Protein 3IAN (pdb70)

Sequence (319 aa):
LDKVLVGYWHNWKSTGKKDGYYKGGSSADFNLSSTQEGYNVINVSFMKTPEGQTLPTFKPYNKTDTEFRAEISKLNAEGKSVLIALGGADAHIIELKKSQESSDFVNEIIRLVDTYGFDGLDIDLEQAAIEAADNQTVIPSALKKKVKDHYRKDDGKNFMITMAPEFPYYLTSSGKYAPYINNLDSYYDFINPQYYNQGGDGFWDSDLNMWISQSNDEKKEDFLYGLTQQRLVTGTDDGFIKIPASKFVIGLPSNNDAAATGYVKDPNAVKNALNRLKASGNEIKGLMTWSVNWDAGTNSNGEKYNNTTFVNTYAPMLFNNEGHHHHHH

B-factor: mean 20.06, std 7.96, range [2.0, 49.37]

InterPro domains:
  IPR001223 Glycoside hydrolase family 18, catalytic domain [PF00704] (45-311)
  IPR001223 Glycoside hydrolase family 18, catalytic domain [PS51910] (43-351)
  IPR001579 Glycosyl hydrolase family 18, active site [PS01095] (154-162)
  IPR003610 Carbohydrate binding module family 5/12 [PF02839] (449-490)
  IPR003610 Carbohydrate binding module family 5/12 [SM00495] (447-492)
  IPR003961 Fibronectin type III [cd00063] (360-428)
  IPR011583 Chitinase II/V-like, catalytic domain [SM00636] (43-326)
  IPR013783 Immunoglobulin-like fold [G3DSA:2.60.40.10] (357-445)
  IPR017853 Glycoside hydrolase superfamily [SSF51445] (42-332)
  IPR036573 Carbohydrate-binding module superfamily 5/12 [SSF51055] (444-491)

Radius of gyration: 18.58 Å; Cα contacts (8 Å, |Δi|>4): 697; chains: 1; bounding box: 48×49×44 Å

Secondary structure (DSSP, 8-state):
--BEEEEEEESS---SS-STTS-B-----GGGPPTT-SEEEEEEEB--TT--S-B---SSS-HHHHHHHHHHHHHTT-EEEEEEEETT------GGGHHHHHHHHHHHHHHH---EEEEEE-HHHHTSTTHHHHHHHHHHHHHHHHHTTT---EEEE--BGGG-BTTSTTHHHHHHTTTT--EE--B-SS-TT-EEEETTTTEEEETT-STTHHHHHHHHHHHHHHT-TTBPP--GGGBEEEEESSTTT-SS---S-HHHHHHHHHHHHHTT----EEEEE-HHHHT-B-TT--B-TTHHHHHHHHHHHTT-S-B----

Nearest PDB structures (foldseek):
  3ian-assembly1_A  TM=1.003E+00  e=2.060E-71  Lactococcus lactis subsp. lactis
  4axn-assembly2_B  TM=9.878E-01  e=7.808E-48  Serratia marcescens
  4mb5-assembly1_A  TM=9.728E-01  e=1.837E-48  Moritella marina
  4w5z-assembly1_A  TM=9.710E-01  e=2.006E-47  Moritella marina
  4hmc-assembly1_A  TM=9.732E-01  e=1.600E-46  Moritella marina

Organism: Lactococcus lactis subsp. lactis (strain IL1403) (NCBI:txid272623)

Solvent-accessible surface area: 13122 Å² total; per-residue (Å²): 70,61,14,0,0,0,0,2,1,5,20,90,141,15,120,35,138,56,12,134,137,21,0,33,8,23,73,42,56,0,28,69,6,19,126,27,2,6,0,1,0,0,0,34,0,93,12,38,105,90,108,107,42,1,31,6,140,8,93,48,50,81,43,107,85,0,119,57,16,0,64,114,0,19,83,78,15,14,1,0,0,0,0,0,0,8,77,105,0,114,3,102,0,102,136,106,38,23,77,82,0,15,94,22,0,31,110,0,15,74,33,2,28,5,22,0,0,0,0,15,8,44,45,83,3,1,104,25,41,38,0,43,84,1,0,3,38,0,0,78,109,0,6,42,80,17,106,182,105,78,47,86,7,16,0,0,0,2,3,36,0,40,41,0,58,61,113,19,77,3,6,40,0,5,86,85,0,94,73,34,9,35,2,0,0,0,23,1,11,59,38,28,54,55,8,4,114,18,84,141,96,115,52,120,2,17,0,49,37,75,166,64,8,47,26,0,0,40,6,0,0,43,30,0,4,47,30,69,81,47,18,11,118,0,47,12,55,64,0,0,0,0,2,1,5,7,57,2,5,1,58,41,6,64,5,138,78,46,78,10,0,77,50,0,25,84,89,0,126,96,50,67,27,57,6,28,1,0,0,0,44,0,0,2,9,1,23,1,26,38,65,130,49,116,145,45,100,43,74,6,4,92,39,8,13,48,55,16,27,100,165,46,72,104,72,26,111,38,169

Foldseek 3Di:
DAFFEEFEDELDDWPALLFPQRWTFADDDPLPFDPLGQEYEYDAQAADDPGQATADDRNPDHLVGQLVSQVVSQVVFHAYAHEYADPPRPDADAPVCLVVNLVRRVCVCVSRVHQAYEYEHDPCNLPHHPCLPSVLVSLVVNQVVVVVVVGGHAYEYAAALVQQFCPGSCNSVPVSCVVNHQAYAYALAQPPQQAAQDPVVRDGDGLQPQVCNLVRLQVSLVCQCVVPPRGDHDNQQRYAYEAELDCRLGVGNHHPDCVSVLVSQVVCVVVVRRHRYYYYRHSSQCQIAGNVRHGNPNCSSVPGSCSRPVVDPRHRGND

CATH classification: 3.20.20.80

Structure (mmCIF, N/CA/C/O backbone):
data_3IAN
#
_entry.id   3IAN
#
_cell.length_a   74.771
_cell.length_b   74.771
_cell.length_c   156.196
_cell.angle_alpha   90.000
_cell.angle_beta   90.000
_cell.angle_gamma   90.000
#
_symmetry.space_group_name_H-M   'P 43 21 2'
#
loop_
_entity.id
_entity.type
_entity.pdbx_description
1 polymer Chitinase
2 non-polymer 'SODIUM ION'
3 non-polymer 1,2-ETHANEDIOL
4 water water
#
loop_
_atom_site.group_PDB
_atom_site.id
_atom_site.type_symbol
_atom_site.label_atom_id
_atom_site.label_alt_id
_atom_site.label_comp_id
_atom_site.label_asym_id
_atom_site.label_entity_id
_atom_site.label_seq_id
_atom_site.pdbx_PDB_ins_code
_atom_site.Cartn_x
_atom_site.Cartn_y
_atom_site.Cartn_z
_atom_site.occupancy
_atom_site.B_iso_or_equiv
_atom_site.auth_seq_id
_atom_site.auth_comp_id
_atom_site.auth_asym_id
_atom_site.auth_atom_id
_atom_site.pdbx_PDB_model_num
ATOM 1 N N . LEU A 1 3 ? 44.027 7.964 54.514 1.00 24.24 41 LEU A N 1
ATOM 2 C CA . LEU A 1 3 ? 42.782 7.761 53.695 1.00 22.40 41 LEU A CA 1
ATOM 3 C C . LEU A 1 3 ? 41.735 6.997 54.486 1.00 20.23 41 LEU A C 1
ATOM 4 O O . LEU A 1 3 ? 41.814 5.782 54.633 1.00 19.97 41 LEU A O 1
ATOM 9 N N . ASP A 1 4 ? 40.730 7.722 54.953 1.00 18.81 42 ASP A N 1
ATOM 10 C CA . ASP A 1 4 ? 39.658 7.129 55.740 1.00 18.39 42 ASP A CA 1
ATOM 11 C C . ASP A 1 4 ? 38.724 6.382 54.807 1.00 17.00 42 ASP A C 1
ATOM 12 O O . ASP A 1 4 ? 38.215 6.969 53.842 1.00 17.49 42 ASP A O 1
ATOM 17 N N . LYS A 1 5 ? 38.485 5.117 55.126 1.00 15.65 43 LYS A N 1
ATOM 18 C CA . LYS A 1 5 ? 37.725 4.232 54.247 1.00 14.64 43 LYS A CA 1
ATOM 19 C C . LYS A 1 5 ? 36.218 4.308 54.463 1.00 13.46 43 LYS A C 1
ATOM 20 O O . LYS A 1 5 ? 35.724 4.464 55.587 1.00 12.23 43 LYS A O 1
ATOM 26 N N . VAL A 1 6 ? 35.482 4.181 53.358 1.00 12.56 44 VAL A N 1
ATOM 27 C CA . VAL A 1 6 ? 34.024 4.195 53.399 1.00 11.82 44 VAL A CA 1
ATOM 28 C C . VAL A 1 6 ? 33.437 2.918 52.789 1.00 11.71 44 VAL A C 1
ATOM 29 O O . VAL A 1 6 ? 34.009 2.328 51.848 1.00 11.23 44 VAL A O 1
ATOM 33 N N . LEU A 1 7 ? 32.341 2.475 53.393 1.00 11.50 45 LEU A N 1
ATOM 34 C CA . LEU A 1 7 ? 31.421 1.469 52.827 1.00 10.59 45 LEU A CA 1
ATOM 35 C C . LEU A 1 7 ? 30.068 2.142 52.798 1.00 10.79 45 LEU A C 1
ATOM 36 O O . LEU A 1 7 ? 29.435 2.391 53.857 1.00 10.92 45 LEU A O 1
ATOM 41 N N . VAL A 1 8 ? 29.655 2.483 51.582 1.00 10.72 46 VAL A N 1
ATOM 42 C CA . VAL A 1 8 ? 28.459 3.259 51.318 1.00 10.40 46 VAL A CA 1
ATOM 43 C C . VAL A 1 8 ? 27.294 2.376 50.919 1.00 11.42 46 VAL A C 1
ATOM 44 O O . VAL A 1 8 ? 27.440 1.447 50.105 1.00 11.46 46 VAL A O 1
ATOM 48 N N . GLY A 1 9 ? 26.126 2.649 51.507 1.00 11.27 47 GLY A N 1
ATOM 49 C CA . GLY A 1 9 ? 24.938 1.915 51.172 1.00 11.94 47 GLY A CA 1
ATOM 50 C C . GLY A 1 9 ? 23.733 2.841 51.041 1.00 11.54 47 GLY A C 1
ATOM 51 O O . GLY A 1 9 ? 23.570 3.745 51.854 1.00 12.25 47 GLY A O 1
ATOM 52 N N . TYR A 1 10 ? 22.910 2.637 50.010 1.00 11.14 48 TYR A N 1
ATOM 53 C CA . TYR A 1 10 ? 21.643 3.372 49.825 1.00 11.12 48 TYR A CA 1
ATOM 54 C C . TYR A 1 10 ? 20.493 2.738 50.620 1.00 11.41 48 TYR A C 1
ATOM 55 O O . TYR A 1 10 ? 20.343 1.514 50.653 1.00 11.14 48 TYR A O 1
ATOM 64 N N . TRP A 1 11 ? 19.661 3.579 51.227 1.00 11.31 49 TRP A N 1
ATOM 65 C CA . TRP A 1 11 ? 18.485 3.158 51.980 1.00 10.96 49 TRP A CA 1
ATOM 66 C C . TRP A 1 11 ? 17.261 3.658 51.259 1.00 11.62 49 TRP A C 1
ATOM 67 O O . TRP A 1 11 ? 17.195 4.831 50.878 1.00 12.13 49 TRP A O 1
ATOM 78 N N . HIS A 1 12 ? 16.304 2.755 51.033 1.00 12.37 50 HIS A N 1
ATOM 79 C CA . HIS A 1 12 ? 15.061 3.081 50.308 1.00 12.72 50 HIS A CA 1
ATOM 80 C C . HIS A 1 12 ? 14.041 3.815 51.189 1.00 13.26 50 HIS A C 1
ATOM 81 O O . HIS A 1 12 ? 13.514 3.228 52.157 1.00 13.33 50 HIS A O 1
ATOM 88 N N . ASN A 1 13 ? 13.726 5.060 50.834 1.00 14.78 51 ASN A N 1
ATOM 89 C CA . ASN A 1 13 ? 12.647 5.816 51.464 1.00 14.66 51 ASN A CA 1
ATOM 90 C C . ASN A 1 13 ? 11.269 5.465 50.869 1.00 14.97 51 ASN A C 1
ATOM 91 O O . ASN A 1 13 ? 10.501 6.348 50.435 1.00 14.94 51 ASN A O 1
ATOM 96 N N . TRP A 1 14 ? 10.962 4.182 50.840 1.00 15.40 52 TRP A N 1
ATOM 97 C CA . TRP A 1 14 ? 9.638 3.718 50.380 1.00 16.57 52 TRP A CA 1
ATOM 98 C C . TRP A 1 14 ? 9.409 2.316 50.852 1.00 17.52 52 TRP A C 1
ATOM 99 O O . TRP A 1 14 ? 10.344 1.652 51.273 1.00 16.94 52 TRP A O 1
ATOM 110 N N . LYS A 1 15 ? 8.145 1.899 50.835 1.00 19.12 53 LYS A N 1
ATOM 111 C CA . LYS A 1 15 ? 7.746 0.568 51.225 1.00 20.51 53 LYS A CA 1
ATOM 112 C C . LYS A 1 15 ? 7.917 -0.362 50.039 1.00 20.70 53 LYS A C 1
ATOM 113 O O . LYS A 1 15 ? 7.415 -0.087 48.934 1.00 20.24 53 LYS A O 1
ATOM 119 N N . SER A 1 16 ? 8.622 -1.464 50.264 1.00 21.57 54 SER A N 1
ATOM 120 C CA . SER A 1 16 ? 8.822 -2.435 49.207 1.00 21.97 54 SER A CA 1
ATOM 121 C C . SER A 1 16 ? 7.474 -2.871 48.642 1.00 22.58 54 SER A C 1
ATOM 122 O O . SER A 1 16 ? 6.548 -3.188 49.391 1.00 22.10 54 SER A O 1
ATOM 125 N N . THR A 1 17 ? 7.392 -2.904 47.326 1.00 24.23 55 THR A N 1
ATOM 126 C CA . THR A 1 17 ? 6.187 -3.348 46.659 1.00 26.35 55 THR A CA 1
ATOM 127 C C . THR A 1 17 ? 6.140 -4.874 46.549 1.00 26.74 55 THR A C 1
ATOM 128 O O . THR A 1 17 ? 5.138 -5.426 46.105 1.00 29.15 55 THR A O 1
ATOM 132 N N . GLY A 1 18 ? 7.203 -5.560 46.959 1.00 25.67 56 GLY A N 1
ATOM 133 C CA . GLY A 1 18 ? 7.264 -7.020 46.857 1.00 24.93 56 GLY A CA 1
ATOM 134 C C . GLY A 1 18 ? 7.595 -7.453 45.444 1.00 23.44 56 GLY A C 1
ATOM 135 O O . GLY A 1 18 ? 7.114 -6.861 44.493 1.00 25.07 56 GLY A O 1
ATOM 136 N N . LYS A 1 19 ? 8.386 -8.513 45.312 1.00 22.09 57 LYS A N 1
ATOM 137 C CA A LYS A 1 19 ? 8.892 -8.988 44.019 0.50 21.18 57 LYS A CA 1
ATOM 138 C CA B LYS A 1 19 ? 8.873 -8.977 44.007 0.50 21.64 57 LYS A CA 1
ATOM 139 C C . LYS A 1 19 ? 9.378 -7.832 43.129 1.00 20.91 57 LYS A C 1
ATOM 140 O O . LYS A 1 19 ? 9.099 -7.781 41.926 1.00 20.34 57 LYS A O 1
ATOM 151 N N . ASP A 1 20 ? 10.137 -6.917 43.739 1.00 19.08 58 ASP A N 1
ATOM 152 C CA . ASP A 1 20 ? 10.701 -5.761 43.045 1.00 17.74 58 ASP A CA 1
ATOM 153 C C . ASP A 1 20 ? 12.115 -6.006 42.496 1.00 17.33 58 ASP A C 1
ATOM 154 O O . ASP A 1 20 ? 12.706 -5.133 41.861 1.00 17.01 58 ASP A O 1
ATOM 159 N N . GLY A 1 21 ? 12.645 -7.206 42.709 1.00 16.85 59 GLY A N 1
ATOM 160 C CA . GLY A 1 21 ? 13.993 -7.546 42.275 1.00 17.14 59 GLY A CA 1
ATOM 161 C C . GLY A 1 21 ? 14.076 -7.893 40.813 1.00 17.65 59 GLY A C 1
ATOM 162 O O . GLY A 1 21 ? 13.074 -8.311 40.195 1.00 17.16 59 GLY A O 1
ATOM 163 N N . TYR A 1 22 ? 15.264 -7.753 40.233 1.00 18.07 60 TYR A N 1
ATOM 164 C CA A TYR A 1 22 ? 15.457 -8.088 38.821 0.50 18.15 60 TYR A CA 1
ATOM 165 C CA B TYR A 1 22 ? 15.431 -8.086 38.818 0.50 18.12 60 TYR A CA 1
ATOM 166 C C . TYR A 1 22 ? 15.182 -9.567 38.547 1.00 18.27 60 TYR A C 1
ATOM 167 O O . TYR A 1 22 ? 14.830 -9.940 37.411 1.00 18.39 60 TYR A O 1
ATOM 184 N N . LYS A 1 23 ? 15.360 -10.412 39.579 1.00 17.20 61 LYS A N 1
ATOM 185 C CA . LYS A 1 23 ? 15.097 -11.838 39.473 1.00 17.35 61 LYS A CA 1
ATOM 186 C C . LYS A 1 23 ? 13.921 -12.305 40.348 1.00 15.73 61 LYS A C 1
ATOM 187 O O . LYS A 1 23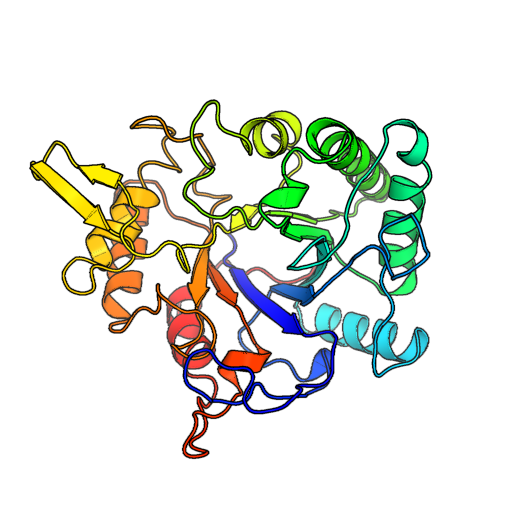 ? 13.890 -13.446 40.767 1.00 16.96 61 LYS A O 1
ATOM 193 N N . GLY A 1 24 ? 12.962 -11.431 40.578 1.00 15.51 62 GLY A N 1
ATOM 194 C CA . GLY A 1 24 ? 11.749 -11.771 41.295 1.00 15.89 62 GLY A CA 1
ATOM 195 C C . GLY A 1 24 ? 11.847 -11.753 42.814 1.00 16.09 62 GLY A C 1
ATOM 196 O O . GLY A 1 24 ? 10.846 -12.038 43.511 1.00 15.37 62 GLY A O 1
ATOM 197 N N . GLY A 1 25 ? 13.014 -11.400 43.344 1.00 14.75 63 GLY A N 1
ATOM 198 C CA . GLY A 1 25 ? 13.187 -11.270 44.786 1.00 15.14 63 GLY A CA 1
ATOM 199 C C . GLY A 1 25 ? 12.513 -10.035 45.337 1.00 15.28 63 GLY A C 1
ATOM 200 O O . GLY A 1 25 ? 11.934 -9.249 44.596 1.00 15.11 63 GLY A O 1
ATOM 201 N N . SER A 1 26 ? 12.614 -9.849 46.661 1.00 15.41 64 SER A N 1
ATOM 202 C CA . SER A 1 26 ? 11.902 -8.771 47.361 1.00 15.10 64 SER A CA 1
ATOM 203 C C . SER A 1 26 ? 12.874 -8.038 48.282 1.00 14.69 64 SER A C 1
ATOM 204 O O . SER A 1 26 ? 13.534 -8.661 49.117 1.00 15.12 64 SER A O 1
ATOM 207 N N . SER A 1 27 ? 12.954 -6.725 48.122 1.00 14.00 65 SER A N 1
ATOM 208 C CA . SER A 1 27 ? 13.759 -5.887 49.029 1.00 14.10 65 SER A CA 1
ATOM 209 C C . SER A 1 27 ? 13.142 -5.882 50.425 1.00 14.65 65 SER A C 1
ATOM 210 O O . SER A 1 27 ? 11.935 -6.047 50.582 1.00 15.05 65 SER A O 1
ATOM 213 N N . ALA A 1 28 ? 13.970 -5.683 51.449 1.00 14.27 66 ALA A N 1
ATOM 214 C CA . ALA A 1 28 ? 13.476 -5.560 52.821 1.00 14.07 66 ALA A CA 1
ATOM 215 C C . ALA A 1 28 ? 13.011 -4.153 53.138 1.00 14.43 66 ALA A C 1
ATOM 216 O O . ALA A 1 28 ? 13.508 -3.179 52.563 1.00 14.12 66 ALA A O 1
ATOM 218 N N . ASP A 1 29 ? 12.057 -4.063 54.069 1.00 14.45 67 ASP A N 1
ATOM 219 C CA . ASP A 1 29 ? 11.659 -2.773 54.685 1.00 16.05 67 ASP A CA 1
ATOM 220 C C . ASP A 1 29 ? 12.214 -2.734 56.101 1.00 15.22 67 ASP A C 1
ATOM 221 O O . ASP A 1 29 ? 12.064 -3.695 56.861 1.00 15.17 67 ASP A O 1
ATOM 226 N N . PHE A 1 30 ? 12.848 -1.626 56.472 1.00 14.65 68 PHE A N 1
ATOM 227 C CA . PHE A 1 30 ? 13.290 -1.409 57.842 1.00 14.62 68 PHE A CA 1
ATOM 228 C C . PHE A 1 30 ? 13.579 0.071 58.036 1.00 14.94 68 PHE A C 1
ATOM 229 O O . PHE A 1 30 ? 13.814 0.801 57.056 1.00 13.60 68 PHE A O 1
ATOM 237 N N . ASN A 1 31 ? 13.574 0.523 59.293 1.00 14.97 69 ASN A N 1
ATOM 238 C CA . ASN A 1 31 ? 13.867 1.923 59.553 1.00 15.42 69 ASN A CA 1
ATOM 239 C C . ASN A 1 31 ? 15.308 2.245 59.148 1.00 14.58 69 ASN A C 1
ATOM 240 O O . ASN A 1 31 ? 16.207 1.396 59.218 1.00 14.16 69 ASN A O 1
ATOM 245 N N . LEU A 1 32 ? 15.525 3.499 58.796 1.00 13.48 70 LEU A N 1
ATOM 246 C CA . LEU A 1 32 ? 16.861 3.968 58.431 1.00 12.43 70 LEU A CA 1
ATOM 247 C C . LEU A 1 32 ? 17.873 3.580 59.526 1.00 12.42 70 LEU A C 1
ATOM 248 O O . LEU A 1 32 ? 18.942 3.085 59.227 1.00 11.89 70 LEU A O 1
ATOM 253 N N . SER A 1 33 ? 17.510 3.780 60.798 1.00 13.35 71 SER A N 1
ATOM 254 C CA . SER A 1 33 ? 18.429 3.509 61.916 1.00 13.58 71 SER A CA 1
ATOM 255 C C . SER A 1 33 ? 18.651 2.011 62.159 1.00 14.16 71 SER A C 1
ATOM 256 O O . SER A 1 33 ? 19.489 1.665 62.991 1.00 13.34 71 SER A O 1
ATOM 259 N N . SER A 1 34 ? 17.925 1.147 61.426 1.00 13.99 72 SER A N 1
ATOM 260 C CA . SER A 1 34 ? 18.079 -0.291 61.531 1.00 14.96 72 SER A CA 1
ATOM 261 C C . SER A 1 34 ? 19.004 -0.830 60.456 1.00 14.66 72 SER A C 1
ATOM 262 O O . SER A 1 34 ? 19.223 -2.035 60.375 1.00 13.87 72 SER A O 1
ATOM 265 N N . THR A 1 35 ? 19.587 0.069 59.674 1.00 13.21 73 THR A N 1
ATOM 266 C CA . THR A 1 35 ? 20.565 -0.310 58.664 1.00 11.94 73 THR A CA 1
ATOM 267 C C . THR A 1 35 ? 21.682 -1.171 59.274 1.00 12.47 73 THR A C 1
ATOM 268 O O . THR A 1 35 ? 22.138 -0.965 60.408 1.00 11.13 73 THR A O 1
ATOM 272 N N . GLN A 1 36 ? 22.087 -2.174 58.512 1.00 11.88 74 GLN A N 1
ATOM 273 C CA . GLN A 1 36 ? 23.136 -3.086 58.951 1.00 12.06 74 GLN A CA 1
ATOM 274 C C . GLN A 1 36 ? 24.355 -2.340 59.443 1.00 12.17 74 GLN A C 1
ATOM 275 O O . GLN A 1 36 ? 24.823 -1.360 58.836 1.00 12.22 74 GLN A O 1
ATOM 281 N N . GLU A 1 37 ? 24.938 -2.848 60.513 1.00 12.30 75 GLU A N 1
ATOM 282 C CA . GLU A 1 37 ? 26.254 -2.360 60.930 1.00 14.24 75 GLU A CA 1
ATOM 283 C C . GLU A 1 37 ? 27.269 -2.664 59.821 1.00 14.25 75 GLU A C 1
ATOM 284 O O . GLU A 1 37 ? 27.074 -3.578 59.011 1.00 17.05 75 GLU A O 1
ATOM 290 N N . GLY A 1 38 ? 28.347 -1.897 59.772 1.00 14.38 76 GLY A N 1
ATOM 291 C CA . GLY A 1 38 ? 29.321 -2.058 58.722 1.00 13.54 76 GLY A CA 1
ATOM 292 C C . GLY A 1 38 ? 29.302 -0.885 57.775 1.00 12.45 76 GLY A C 1
ATOM 293 O O . GLY A 1 38 ? 30.347 -0.350 57.446 1.00 12.83 76 GLY A O 1
ATOM 294 N N . TYR A 1 39 ? 28.116 -0.529 57.290 1.00 12.60 77 TYR A N 1
ATOM 295 C CA . TYR A 1 39 ? 27.970 0.660 56.464 1.00 11.20 77 TYR A CA 1
ATOM 296 C C . TYR A 1 39 ? 28.297 1.885 57.318 1.00 11.82 77 TYR A C 1
ATOM 297 O O . TYR A 1 39 ? 27.778 2.008 58.434 1.00 12.62 77 TYR A O 1
ATOM 306 N N . ASN A 1 40 ? 29.179 2.744 56.835 1.00 11.02 78 ASN A N 1
ATOM 307 C CA . ASN A 1 40 ? 29.481 4.017 57.537 1.00 11.38 78 ASN A CA 1
ATOM 308 C C . ASN A 1 40 ? 29.047 5.291 56.798 1.00 11.88 78 ASN A C 1
ATOM 309 O O . ASN A 1 40 ? 29.145 6.388 57.341 1.00 11.66 78 ASN A O 1
ATOM 314 N N . VAL A 1 41 ? 28.508 5.142 55.580 1.00 10.85 79 VAL A N 1
ATOM 315 C CA . VAL A 1 41 ? 27.836 6.215 54.858 1.00 11.30 79 VAL A CA 1
ATOM 316 C C . VAL A 1 41 ? 26.548 5.622 54.329 1.00 11.24 79 VAL A C 1
ATOM 317 O O . VAL A 1 41 ? 26.570 4.626 53.595 1.00 11.12 79 VAL A O 1
ATOM 321 N N . ILE A 1 42 ? 25.420 6.200 54.724 1.00 11.39 80 ILE A N 1
ATOM 322 C CA . ILE A 1 42 ? 24.116 5.704 54.352 1.00 11.15 80 ILE A CA 1
ATOM 323 C C . ILE A 1 42 ? 23.319 6.779 53.590 1.00 11.25 80 ILE A C 1
ATOM 324 O O . ILE A 1 42 ? 23.063 7.870 54.103 1.00 10.93 80 ILE A O 1
ATOM 329 N N . ASN A 1 43 ? 22.898 6.449 52.383 1.00 10.65 81 ASN A N 1
ATOM 330 C CA . ASN A 1 43 ? 22.304 7.414 51.467 1.00 11.38 81 ASN A CA 1
ATOM 331 C C . ASN A 1 43 ? 20.816 7.216 51.324 1.00 11.64 81 ASN A C 1
ATOM 332 O O . ASN A 1 43 ? 20.363 6.239 50.734 1.00 10.62 81 ASN A O 1
ATOM 337 N N . VAL A 1 44 ? 20.070 8.157 51.913 1.00 10.94 82 VAL A N 1
ATOM 338 C CA . VAL A 1 44 ? 18.641 8.154 51.922 1.00 10.70 82 VAL A CA 1
ATOM 339 C C . VAL A 1 44 ? 18.118 8.461 50.511 1.00 11.10 82 VAL A C 1
ATOM 340 O O . VAL A 1 44 ? 18.513 9.462 49.913 1.00 11.38 82 VAL A O 1
ATOM 344 N N . SER A 1 45 ? 17.286 7.566 49.988 1.00 11.65 83 SER A N 1
ATOM 345 C CA . SER A 1 45 ? 16.879 7.560 48.577 1.00 11.35 83 SER A CA 1
ATOM 346 C C . SER A 1 45 ? 15.374 7.709 48.403 1.00 12.63 83 SER A C 1
ATOM 347 O O . SER A 1 45 ? 14.631 6.811 48.782 1.00 12.98 83 SER A O 1
ATOM 350 N N . PHE A 1 46 ? 14.874 8.791 47.797 1.00 13.49 84 PHE A N 1
ATOM 351 C CA . PHE A 1 46 ? 15.603 9.854 47.123 1.00 14.00 84 PHE A CA 1
ATOM 352 C C . PHE A 1 46 ? 14.933 11.230 47.366 1.00 14.19 84 PHE A C 1
ATOM 353 O O . PHE A 1 46 ? 13.732 11.325 47.678 1.00 15.42 84 PHE A O 1
ATOM 361 N N . MET A 1 47 ? 15.725 12.278 47.189 1.00 14.68 85 MET A N 1
ATOM 362 C CA . MET A 1 47 ? 15.218 13.639 47.001 1.00 14.90 85 MET A CA 1
ATOM 363 C C . MET A 1 47 ? 14.822 13.760 45.514 1.00 16.34 85 MET A C 1
ATOM 364 O O . MET A 1 47 ? 15.623 13.479 44.588 1.00 15.92 85 MET A O 1
ATOM 369 N N . LYS A 1 48 ? 13.562 14.129 45.298 1.00 17.17 86 LYS A N 1
ATOM 370 C CA . LYS A 1 48 ? 12.989 14.138 43.950 1.00 19.02 86 LYS A CA 1
ATOM 371 C C . LYS A 1 48 ? 11.831 15.133 43.888 1.00 19.58 86 LYS A C 1
ATOM 372 O O . LYS A 1 48 ? 11.370 15.631 44.931 1.00 17.69 86 LYS A O 1
ATOM 378 N N . THR A 1 49 ? 11.400 15.446 42.663 1.00 21.11 87 THR A N 1
ATOM 379 C CA . THR A 1 49 ? 10.311 16.405 42.456 1.00 22.44 87 THR A CA 1
ATOM 380 C C . THR A 1 49 ? 8.982 15.647 42.479 1.00 24.62 87 THR A C 1
ATOM 381 O O . THR A 1 49 ? 8.744 14.773 41.630 1.00 25.20 87 THR A O 1
ATOM 385 N N . PRO A 1 50 ? 8.129 15.934 43.483 1.00 26.39 88 PRO A N 1
ATOM 386 C CA . PRO A 1 50 ? 6.908 15.138 43.554 1.00 28.03 88 PRO A CA 1
ATOM 387 C C . PRO A 1 50 ? 5.926 15.496 42.454 1.00 30.04 88 PRO A C 1
ATOM 388 O O . PRO A 1 50 ? 5.954 16.628 41.960 1.00 28.78 88 PRO A O 1
ATOM 392 N N . GLU A 1 51 ? 5.075 14.527 42.099 1.00 32.84 89 GLU A N 1
ATOM 393 C CA . GLU A 1 51 ? 3.966 14.740 41.146 1.00 35.02 89 GLU A CA 1
ATOM 394 C C . GLU A 1 51 ? 3.257 16.053 41.477 1.00 36.55 89 GLU A C 1
ATOM 395 O O . GLU A 1 51 ? 2.922 16.327 42.645 1.00 37.03 89 GLU A O 1
ATOM 397 N N . GLY A 1 52 ? 3.086 16.891 40.458 1.00 38.54 90 GLY A N 1
ATOM 398 C CA . GLY A 1 52 ? 2.397 18.175 40.628 1.00 39.44 90 GLY A CA 1
ATOM 399 C C . GLY A 1 52 ? 3.077 19.201 41.528 1.00 40.03 90 GLY A C 1
ATOM 400 O O . GLY A 1 52 ? 2.424 20.145 41.997 1.00 41.14 90 GLY A O 1
ATOM 401 N N . GLN A 1 53 ? 4.373 19.017 41.800 1.00 39.78 91 GLN A N 1
ATOM 402 C CA . GLN A 1 53 ? 5.211 20.063 42.411 1.00 39.13 91 GLN A CA 1
ATOM 403 C C . GLN A 1 53 ? 6.358 20.353 41.435 1.00 37.81 91 GLN A C 1
ATOM 404 O O . GLN A 1 53 ? 6.474 19.688 40.405 1.00 38.04 91 GLN A O 1
ATOM 410 N N . THR A 1 54 ? 7.199 21.332 41.754 1.00 36.36 92 THR A N 1
ATOM 411 C CA . THR A 1 54 ? 8.226 21.823 40.819 1.00 35.25 92 THR A CA 1
ATOM 412 C C . THR A 1 54 ? 9.669 21.971 41.378 1.00 33.11 92 THR A C 1
ATOM 413 O O . THR A 1 54 ? 10.575 22.310 40.623 1.00 33.59 92 THR A O 1
ATOM 417 N N . LEU A 1 55 ? 9.874 21.729 42.677 1.00 30.35 93 LEU A N 1
ATOM 418 C CA . LEU A 1 55 ? 11.220 21.709 43.294 1.00 26.96 93 LEU A CA 1
ATOM 419 C C . LEU A 1 55 ? 11.508 20.312 43.877 1.00 24.53 93 LEU A C 1
ATOM 420 O O . LEU A 1 55 ? 10.627 19.722 44.498 1.00 23.67 93 LEU A O 1
ATOM 425 N N . PRO A 1 56 ? 12.730 19.771 43.659 1.00 21.30 94 PRO A N 1
ATOM 426 C CA . PRO A 1 56 ? 13.054 18.529 44.354 1.00 20.19 94 PRO A CA 1
ATOM 427 C C . PRO A 1 56 ? 12.986 18.677 45.876 1.00 18.33 94 PRO A C 1
ATOM 428 O O . PRO A 1 56 ? 13.418 19.685 46.429 1.00 17.45 94 PRO A O 1
ATOM 432 N N . THR A 1 57 ? 12.490 17.650 46.546 1.00 18.10 95 THR A N 1
ATOM 433 C CA . THR A 1 57 ? 12.376 17.690 48.000 1.00 18.06 95 THR A CA 1
ATOM 434 C C . THR A 1 57 ? 12.398 16.282 48.565 1.00 18.10 95 THR A C 1
ATOM 435 O O . THR A 1 57 ? 12.506 15.279 47.824 1.00 17.98 95 THR A O 1
ATOM 439 N N . PHE A 1 58 ? 12.309 16.218 49.884 1.00 16.94 96 PHE A N 1
ATOM 440 C CA . PHE A 1 58 ? 12.360 14.959 50.593 1.00 16.78 96 PHE A CA 1
ATOM 441 C C . PHE A 1 58 ? 11.516 15.028 51.838 1.00 16.76 96 PHE A C 1
ATOM 442 O O . PHE A 1 58 ? 11.591 16.007 52.604 1.00 17.26 96 PHE A O 1
ATOM 450 N N . LYS A 1 59 ? 10.758 13.962 52.055 1.00 16.93 97 LYS A N 1
ATOM 451 C CA . LYS A 1 59 ? 10.058 13.736 53.302 1.00 18.16 97 LYS A CA 1
ATOM 452 C C . LYS A 1 59 ? 10.122 12.250 53.618 1.00 18.08 97 LYS A C 1
ATOM 453 O O . LYS A 1 59 ? 9.894 11.414 52.724 1.00 17.92 97 LYS A O 1
ATOM 459 N N . PRO A 1 60 ? 10.417 11.893 54.872 1.00 18.65 98 PRO A N 1
ATOM 460 C CA . PRO A 1 60 ? 10.475 10.486 55.232 1.00 19.39 98 PRO A CA 1
ATOM 461 C C . PRO A 1 60 ? 9.118 9.832 55.030 1.00 20.10 98 PRO A C 1
ATOM 462 O O . PRO A 1 60 ? 8.090 10.404 55.378 1.00 19.62 98 PRO A O 1
ATOM 466 N N . TYR A 1 61 ? 9.106 8.648 54.440 1.00 20.08 99 TYR A N 1
ATOM 467 C CA . TYR A 1 61 ? 7.830 8.039 54.065 1.00 22.00 99 TYR A CA 1
ATOM 468 C C . TYR A 1 61 ? 7.072 7.405 55.246 1.00 22.47 99 TYR A C 1
ATOM 469 O O . TYR A 1 61 ? 5.835 7.294 55.177 1.00 23.48 99 TYR A O 1
ATOM 478 N N . ASN A 1 62 ? 7.807 7.034 56.296 1.00 23.40 100 ASN A N 1
ATOM 479 C CA . ASN A 1 62 ? 7.340 6.164 57.400 1.00 24.72 100 ASN A CA 1
ATOM 480 C C . ASN A 1 62 ? 7.462 6.824 58.785 1.00 23.56 100 ASN A C 1
ATOM 481 O O . ASN A 1 62 ? 7.266 6.147 59.778 1.00 24.07 100 ASN A O 1
ATOM 486 N N . LYS A 1 63 ? 7.896 8.082 58.846 1.00 22.11 101 LYS A N 1
ATOM 487 C CA . LYS A 1 63 ? 8.294 8.705 60.126 1.00 20.95 101 LYS A CA 1
ATOM 488 C C . LYS A 1 63 ? 7.902 10.182 60.110 1.00 19.49 101 LYS A C 1
ATOM 489 O O . LYS A 1 63 ? 7.853 10.804 59.043 1.00 18.84 101 LYS A O 1
ATOM 495 N N . THR A 1 64 ? 7.653 10.747 61.296 1.00 17.99 102 THR A N 1
ATOM 496 C CA . THR A 1 64 ? 7.567 12.193 61.445 1.00 17.60 102 THR A CA 1
ATOM 497 C C . THR A 1 64 ? 8.961 12.769 61.300 1.00 17.59 102 THR A C 1
ATOM 498 O O . THR A 1 64 ? 9.968 12.048 61.426 1.00 16.61 102 THR A O 1
ATOM 502 N N . ASP A 1 65 ? 9.028 14.072 61.035 1.00 17.39 103 ASP A N 1
ATOM 503 C CA . ASP A 1 65 ? 10.303 14.743 60.943 1.00 16.97 103 ASP A CA 1
ATOM 504 C C . ASP A 1 65 ? 11.099 14.576 62.222 1.00 16.78 103 ASP A C 1
ATOM 505 O O . ASP A 1 65 ? 12.320 14.386 62.170 1.00 15.33 103 ASP A O 1
ATOM 510 N N . THR A 1 66 ? 10.432 14.710 63.376 1.00 16.77 104 THR A N 1
ATOM 511 C CA . THR A 1 66 ? 11.104 14.538 64.664 1.00 16.70 104 THR A CA 1
ATOM 512 C C . THR A 1 66 ? 11.710 13.144 64.822 1.00 16.44 104 THR A C 1
ATOM 513 O O . THR A 1 66 ? 12.823 13.018 65.311 1.00 16.78 104 THR A O 1
ATOM 517 N N . GLU A 1 67 ? 10.964 12.121 64.419 1.00 16.88 105 GLU A N 1
ATOM 518 C CA . GLU A 1 67 ? 11.432 10.751 64.518 1.00 16.37 105 GLU A CA 1
ATOM 519 C C . GLU A 1 67 ? 12.624 10.526 63.611 1.00 15.50 105 GLU A C 1
ATOM 520 O O . GLU A 1 67 ? 13.606 9.942 64.016 1.00 13.97 105 GLU A O 1
ATOM 526 N N . PHE A 1 68 ? 12.510 11.013 62.389 1.00 15.42 106 PHE A N 1
ATOM 527 C CA . PHE A 1 68 ? 13.559 10.799 61.396 1.00 14.93 106 PHE A CA 1
ATOM 528 C C . PHE A 1 68 ? 14.858 11.543 61.758 1.00 14.23 106 PHE A C 1
ATOM 529 O O . PHE A 1 68 ? 15.959 10.976 61.678 1.00 12.83 106 PHE A O 1
ATOM 537 N N . ARG A 1 69 ? 14.723 12.773 62.246 1.00 13.71 107 ARG A N 1
ATOM 538 C CA . ARG A 1 69 ? 15.861 13.508 62.787 1.00 13.77 107 ARG A CA 1
ATOM 539 C C . ARG A 1 69 ? 16.529 12.729 63.911 1.00 13.60 107 ARG A C 1
ATOM 540 O O . ARG A 1 69 ? 17.739 12.676 63.976 1.00 12.77 107 ARG A O 1
ATOM 548 N N . ALA A 1 70 ? 15.730 12.097 64.773 1.00 13.77 108 ALA A N 1
ATOM 549 C CA . ALA A 1 70 ? 16.277 11.322 65.893 1.00 13.52 108 ALA A CA 1
ATOM 550 C C . ALA A 1 70 ? 17.045 10.107 65.372 1.00 13.63 108 ALA A C 1
ATOM 551 O O . ALA A 1 70 ? 18.108 9.767 65.892 1.00 13.95 108 ALA A O 1
ATOM 553 N N . GLU A 1 71 ? 16.522 9.472 64.330 1.00 14.20 109 GLU A N 1
ATOM 554 C CA . GLU A 1 71 ? 17.245 8.340 63.724 1.00 13.83 109 GLU A CA 1
ATOM 555 C C . GLU A 1 71 ? 18.604 8.757 63.205 1.00 12.87 109 GLU A C 1
ATOM 556 O O . GLU A 1 71 ? 19.600 8.066 63.430 1.00 12.93 109 GLU A O 1
ATOM 562 N N . ILE A 1 72 ? 18.652 9.874 62.478 1.00 12.31 110 ILE A N 1
ATOM 563 C CA . ILE A 1 72 ? 19.927 10.398 61.981 1.00 11.98 110 ILE A CA 1
ATOM 564 C C . ILE A 1 72 ? 20.867 10.818 63.106 1.00 12.94 110 ILE A C 1
ATOM 565 O O . ILE A 1 72 ? 22.077 10.543 63.027 1.00 11.97 110 ILE A O 1
ATOM 570 N N . SER A 1 73 ? 20.322 11.415 64.180 1.00 14.02 111 SER A N 1
ATOM 571 C CA . SER A 1 73 ? 21.184 11.792 65.310 1.00 14.22 111 SER A CA 1
ATOM 572 C C . SER A 1 73 ? 21.808 10.578 65.966 1.00 13.17 111 SER A C 1
ATOM 573 O O . SER A 1 73 ? 22.979 10.599 66.355 1.00 11.64 111 SER A O 1
ATOM 576 N N . LYS A 1 74 ? 21.025 9.517 66.066 1.00 14.03 112 LYS A N 1
ATOM 577 C CA . LYS A 1 74 ? 21.485 8.267 66.623 1.00 14.10 112 LYS A CA 1
ATOM 578 C C . LYS A 1 74 ? 22.598 7.675 65.753 1.00 14.17 112 LYS A C 1
ATOM 579 O O . LYS A 1 74 ? 23.631 7.305 66.255 1.00 13.08 112 LYS A O 1
ATOM 585 N N . LEU A 1 75 ? 22.355 7.594 64.441 1.00 13.65 113 LEU A N 1
ATOM 586 C CA . LEU A 1 75 ? 23.351 7.084 63.485 1.00 12.82 113 LEU A CA 1
ATOM 587 C C . LEU A 1 75 ? 24.623 7.881 63.527 1.00 12.62 113 LEU A C 1
ATOM 588 O O . LEU A 1 75 ? 25.724 7.301 63.562 1.00 13.41 113 LEU A O 1
ATOM 593 N N . ASN A 1 76 ? 24.485 9.207 63.598 1.00 12.38 114 ASN A N 1
ATOM 594 C CA . ASN A 1 76 ? 25.656 10.095 63.678 1.00 12.99 114 ASN A CA 1
ATOM 595 C C . ASN A 1 76 ? 26.493 9.782 64.945 1.00 13.09 114 ASN A C 1
ATOM 596 O O . ASN A 1 76 ? 27.717 9.716 64.873 1.00 12.60 114 ASN A O 1
ATOM 601 N N . ALA A 1 77 ? 25.818 9.635 66.086 1.00 13.32 115 ALA A N 1
ATOM 602 C CA . ALA A 1 77 ? 26.477 9.325 67.373 1.00 13.69 115 ALA A CA 1
ATOM 603 C C . ALA A 1 77 ? 27.205 7.995 67.296 1.00 13.95 115 ALA A C 1
ATOM 604 O O . ALA A 1 77 ? 28.251 7.816 67.922 1.00 14.51 115 ALA A O 1
ATOM 606 N N . GLU A 1 78 ? 26.616 7.064 66.542 1.00 13.14 116 GLU A N 1
ATOM 607 C CA . GLU A 1 78 ? 27.203 5.753 66.266 1.00 13.74 116 GLU A CA 1
ATOM 608 C C . GLU A 1 78 ? 28.348 5.795 65.274 1.00 13.55 116 GLU A C 1
ATOM 609 O O . GLU A 1 78 ? 29.022 4.786 65.056 1.00 13.42 116 GLU A O 1
ATOM 615 N N . GLY A 1 79 ? 28.641 6.971 64.714 1.00 13.30 117 GLY A N 1
ATOM 616 C CA . GLY A 1 79 ? 29.800 7.142 63.850 1.00 12.96 117 GLY A CA 1
ATOM 617 C C . GLY A 1 79 ? 29.471 6.991 62.376 1.00 13.15 117 GLY A C 1
ATOM 618 O O . GLY A 1 79 ? 30.357 6.808 61.553 1.00 13.47 117 GLY A O 1
ATOM 619 N N . LYS A 1 80 ? 28.192 7.048 62.040 1.00 12.87 118 LYS A N 1
ATOM 620 C CA . LYS A 1 80 ? 27.767 6.895 60.650 1.00 13.38 118 LYS A CA 1
ATOM 621 C C . LYS A 1 80 ? 27.343 8.227 60.045 1.00 13.45 118 LYS A C 1
ATOM 622 O O . LYS A 1 80 ? 26.650 9.029 60.669 1.00 14.14 118 LYS A O 1
ATOM 628 N N . SER A 1 81 ? 27.735 8.434 58.790 1.00 12.62 119 SER A N 1
ATOM 629 C CA . SER A 1 81 ? 27.265 9.597 58.021 1.00 12.47 119 SER A CA 1
ATOM 630 C C . SER A 1 81 ? 26.010 9.230 57.253 1.00 11.82 119 SER A C 1
ATOM 631 O O . SER A 1 81 ? 25.909 8.109 56.751 1.00 11.69 119 SER A O 1
ATOM 634 N N . VAL A 1 82 ? 25.075 10.184 57.144 1.00 11.35 120 VAL A N 1
ATOM 635 C CA . VAL A 1 82 ? 23.831 10.005 56.405 1.00 11.19 120 VAL A CA 1
ATOM 636 C C . VAL A 1 82 ? 23.692 11.115 55.371 1.00 12.23 120 VAL A C 1
ATOM 637 O O . VAL A 1 82 ? 23.588 12.296 55.717 1.00 11.19 120 VAL A O 1
ATOM 641 N N . LEU A 1 83 ? 23.654 10.725 54.096 1.00 11.55 121 LEU A N 1
ATOM 642 C CA . LEU A 1 83 ? 23.467 11.680 53.014 1.00 11.47 121 LEU A CA 1
ATOM 643 C C . LEU A 1 83 ? 22.049 11.584 52.484 1.00 11.41 121 LEU A C 1
ATOM 644 O O . LEU A 1 83 ? 21.373 10.567 52.662 1.00 11.17 121 LEU A O 1
ATOM 649 N N . ILE A 1 84 ? 21.602 12.642 51.813 1.00 11.53 122 ILE A N 1
ATOM 650 C CA . ILE A 1 84 ? 20.396 12.580 51.013 1.00 11.80 122 ILE A CA 1
ATOM 651 C C . ILE A 1 84 ? 20.814 12.414 49.524 1.00 12.37 122 ILE A C 1
ATOM 652 O O . ILE A 1 84 ? 21.679 13.142 49.037 1.00 12.09 122 ILE A O 1
ATOM 657 N N . ALA A 1 85 ? 20.216 11.429 48.852 1.00 12.80 123 ALA A N 1
ATOM 658 C CA . ALA A 1 85 ? 20.517 11.143 47.459 1.00 12.32 123 ALA A CA 1
ATOM 659 C C . ALA A 1 85 ? 19.498 11.841 46.574 1.00 12.15 123 ALA A C 1
ATOM 660 O O . ALA A 1 85 ? 18.314 11.581 46.675 1.00 14.12 123 ALA A O 1
ATOM 662 N N . LEU A 1 86 ? 20.003 12.705 45.715 1.00 13.14 124 LEU A N 1
ATOM 663 C CA . LEU A 1 86 ? 19.217 13.482 44.787 1.00 13.52 124 LEU A CA 1
ATOM 664 C C . LEU A 1 86 ? 19.094 12.683 43.498 1.00 14.86 124 LEU A C 1
ATOM 665 O O . LEU A 1 86 ? 20.114 12.344 42.887 1.00 16.01 124 LEU A O 1
ATOM 670 N N . GLY A 1 87 ? 17.867 12.396 43.099 1.00 15.60 125 GLY A N 1
ATOM 671 C CA . GLY A 1 87 ? 17.615 11.753 41.812 1.00 16.70 125 GLY A CA 1
ATOM 672 C C . GLY A 1 87 ? 16.961 10.414 41.917 1.00 17.79 125 GLY A C 1
ATOM 673 O O . GLY A 1 87 ? 15.872 10.291 42.474 1.00 17.54 125 GLY A O 1
ATOM 674 N N . GLY A 1 88 ? 17.623 9.382 41.385 1.00 18.55 126 GLY A N 1
ATOM 675 C CA . GLY A 1 88 ? 16.956 8.111 41.206 1.00 20.11 126 GLY A CA 1
ATOM 676 C C . GLY A 1 88 ? 16.025 8.143 39.977 1.00 22.01 126 GLY A C 1
ATOM 677 O O . GLY A 1 88 ? 15.853 9.189 39.334 1.00 21.92 126 GLY A O 1
ATOM 678 N N . ALA A 1 89 ? 15.423 6.996 39.675 1.00 24.68 127 ALA A N 1
ATOM 679 C CA . ALA A 1 89 ? 14.543 6.841 38.492 1.00 25.72 127 ALA A CA 1
ATOM 680 C C . ALA A 1 89 ? 13.241 7.600 38.673 1.00 27.02 127 ALA A C 1
ATOM 681 O O . ALA A 1 89 ? 12.696 7.686 39.794 1.00 26.78 127 ALA A O 1
ATOM 683 N N . ASP A 1 90 ? 12.755 8.183 37.575 1.00 28.47 128 ASP A N 1
ATOM 684 C CA . ASP A 1 90 ? 11.476 8.898 37.558 1.00 29.39 128 ASP A CA 1
ATOM 685 C C . ASP A 1 90 ? 11.434 10.000 38.617 1.00 28.75 128 ASP A C 1
ATOM 686 O O . ASP A 1 90 ? 10.395 10.210 39.275 1.00 29.27 128 ASP A O 1
ATOM 691 N N . ALA A 1 91 ? 12.553 10.715 38.745 1.00 27.68 129 ALA A N 1
ATOM 692 C CA . ALA A 1 91 ? 12.731 11.761 39.761 1.00 27.47 129 ALA A CA 1
ATOM 693 C C . ALA A 1 91 ? 12.200 13.117 39.299 1.00 27.48 129 ALA A C 1
ATOM 694 O O . ALA A 1 91 ? 12.001 14.038 40.111 1.00 25.79 129 ALA A O 1
ATOM 696 N N . HIS A 1 92 ? 11.991 13.248 37.986 1.00 28.00 130 HIS A N 1
ATOM 697 C CA . HIS A 1 92 ? 11.497 14.494 37.411 1.00 28.44 130 HIS A CA 1
ATOM 698 C C . HIS A 1 92 ? 12.296 15.718 37.839 1.00 27.79 130 HIS A C 1
ATOM 699 O O . HIS A 1 92 ? 11.725 16.791 38.027 1.00 29.05 130 HIS A O 1
ATOM 706 N N . ILE A 1 93 ? 13.612 15.576 37.959 1.00 27.32 131 ILE A N 1
ATOM 707 C CA A ILE A 1 93 ? 14.470 16.700 38.331 0.50 27.28 131 ILE A CA 1
ATOM 708 C CA B ILE A 1 93 ? 14.500 16.686 38.327 0.50 27.22 131 ILE A CA 1
ATOM 709 C C . ILE A 1 93 ? 14.760 17.583 37.120 1.00 27.53 131 ILE A C 1
ATOM 710 O O . ILE A 1 93 ? 15.481 17.191 36.213 1.00 26.90 131 ILE A O 1
ATOM 719 N N . GLU A 1 94 ? 14.188 18.785 37.122 1.00 28.62 132 GLU A N 1
ATOM 720 C CA . GLU A 1 94 ? 14.305 19.701 35.989 1.00 29.36 132 GLU A CA 1
ATOM 721 C C . GLU A 1 94 ? 14.526 21.098 36.526 1.00 28.77 132 GLU A C 1
ATOM 722 O O . GLU A 1 94 ? 13.613 21.949 36.522 1.00 28.81 132 GLU A O 1
ATOM 728 N N . LEU A 1 95 ? 15.736 21.331 37.021 1.00 28.35 133 LEU A N 1
ATOM 729 C CA . LEU A 1 95 ? 16.045 22.585 37.683 1.00 27.94 133 LEU A CA 1
ATOM 730 C C . LEU A 1 95 ? 16.330 23.679 36.680 1.00 28.74 133 LEU A C 1
ATOM 731 O O . LEU A 1 95 ? 17.224 23.561 35.841 1.00 27.07 133 LEU A O 1
ATOM 736 N N . LYS A 1 96 ? 15.554 24.754 36.798 1.00 29.14 134 LYS A N 1
ATOM 737 C CA . LYS A 1 96 ? 15.772 25.947 36.018 1.00 29.44 134 LYS A CA 1
ATOM 738 C C . LYS A 1 96 ? 16.684 26.879 36.786 1.00 29.19 134 LYS A C 1
ATOM 739 O O . LYS A 1 96 ? 16.684 26.911 38.037 1.00 27.74 134 LYS A O 1
ATOM 745 N N . LYS A 1 97 ? 17.455 27.660 36.041 1.00 28.91 135 LYS A N 1
ATOM 746 C CA . LYS A 1 97 ? 18.321 28.670 36.639 1.00 29.48 135 LYS A CA 1
ATOM 747 C C . LYS A 1 97 ? 17.553 29.572 37.615 1.00 28.51 135 LYS A C 1
ATOM 748 O O . LYS A 1 97 ? 18.094 29.978 38.640 1.00 28.46 135 LYS A O 1
ATOM 754 N N . SER A 1 98 ? 16.289 29.866 37.292 1.00 27.40 136 SER A N 1
ATOM 755 C CA . SER A 1 98 ? 15.455 30.729 38.142 1.00 27.15 136 SER A CA 1
ATOM 756 C C . SER A 1 98 ? 15.173 30.090 39.513 1.00 27.37 136 SER A C 1
ATOM 757 O O . SER A 1 98 ? 14.791 30.787 40.466 1.00 26.30 136 SER A O 1
ATOM 760 N N . GLN A 1 99 ? 15.341 28.766 39.589 1.00 26.90 137 GLN A N 1
ATOM 761 C CA . GLN A 1 99 ? 15.032 28.001 40.787 1.00 26.63 137 GLN A CA 1
ATOM 762 C C . GLN A 1 99 ? 16.235 27.798 41.721 1.00 26.38 137 GLN A C 1
ATOM 763 O O . GLN A 1 99 ? 16.110 27.135 42.756 1.00 25.65 137 GLN A O 1
ATOM 769 N N . GLU A 1 100 ? 17.383 28.380 41.402 1.00 26.30 138 GLU A N 1
ATOM 770 C CA . GLU A 1 100 ? 18.606 28.045 42.111 1.00 26.14 138 GLU A CA 1
ATOM 771 C C . GLU A 1 100 ? 18.566 28.370 43.612 1.00 26.69 138 GLU A C 1
ATOM 772 O O . GLU A 1 100 ? 18.955 27.545 44.467 1.00 24.26 138 GLU A O 1
ATOM 778 N N . SER A 1 101 ? 18.127 29.591 43.922 1.00 25.98 139 SER A N 1
ATOM 779 C CA A SER A 1 101 ? 18.074 30.044 45.305 0.50 26.15 139 SER A CA 1
ATOM 780 C CA B SER A 1 101 ? 18.071 30.050 45.305 0.50 25.93 139 SER A CA 1
ATOM 781 C C . SER A 1 101 ? 17.140 29.182 46.126 1.00 25.53 139 SER A C 1
ATOM 782 O O . SER A 1 101 ? 17.478 28.812 47.256 1.00 26.53 139 SER A O 1
ATOM 787 N N . ASP A 1 102 ? 15.979 28.873 45.561 1.00 25.01 140 ASP A N 1
ATOM 788 C CA . ASP A 1 102 ? 15.015 28.031 46.223 1.00 24.86 140 ASP A CA 1
ATOM 789 C C . ASP A 1 102 ? 15.606 26.621 46.437 1.00 23.57 140 ASP A C 1
ATOM 790 O O . ASP A 1 102 ? 15.377 25.999 47.478 1.00 23.30 140 ASP A O 1
ATOM 795 N N . PHE A 1 103 ? 16.355 26.127 45.449 1.00 21.68 141 PHE A N 1
ATOM 796 C CA . PHE A 1 103 ? 16.991 24.807 45.543 1.00 20.41 141 PHE A CA 1
ATOM 797 C C . PHE A 1 103 ? 18.025 24.811 46.659 1.00 19.72 141 PHE A C 1
ATOM 798 O O . PHE A 1 103 ? 18.014 23.924 47.522 1.00 19.61 141 PHE A O 1
ATOM 806 N N . VAL A 1 104 ? 18.878 25.829 46.687 1.00 19.23 142 VAL A N 1
ATOM 807 C CA . VAL A 1 104 ? 19.857 26.003 47.764 1.00 19.64 142 VAL A CA 1
ATOM 808 C C . VAL A 1 104 ? 19.200 26.038 49.152 1.00 19.33 142 VAL A C 1
ATOM 809 O O . VAL A 1 104 ? 19.667 25.375 50.092 1.00 18.61 142 VAL A O 1
ATOM 813 N N . ASN A 1 105 ? 18.121 26.813 49.279 1.00 19.22 143 ASN A N 1
ATOM 814 C CA . ASN A 1 105 ? 17.387 26.940 50.557 1.00 18.68 143 ASN A CA 1
ATOM 815 C C . ASN A 1 105 ? 16.718 25.635 50.976 1.00 17.71 143 ASN A C 1
ATOM 816 O O . ASN A 1 105 ? 16.643 25.305 52.173 1.00 16.41 143 ASN A O 1
ATOM 821 N N . GLU A 1 106 ? 16.204 24.896 49.995 1.00 16.56 144 GLU A N 1
ATOM 822 C CA . GLU A 1 106 ? 15.584 23.615 50.299 1.00 17.33 144 GLU A CA 1
ATOM 823 C C . GLU A 1 106 ?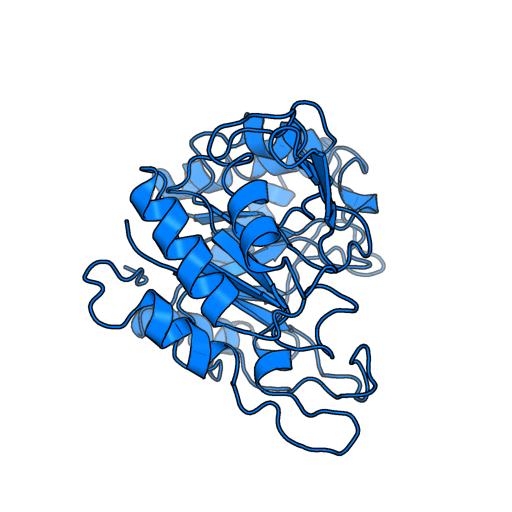 16.623 22.588 50.776 1.00 16.92 144 GLU A C 1
ATOM 824 O O . GLU A 1 106 ? 16.351 21.849 51.714 1.00 17.76 144 GLU A O 1
ATOM 830 N N . ILE A 1 107 ? 17.796 22.537 50.137 1.00 17.13 145 ILE A N 1
ATOM 831 C CA . ILE A 1 107 ? 18.870 21.635 50.601 1.00 16.62 145 ILE A CA 1
ATOM 832 C C . ILE A 1 107 ? 19.287 21.974 52.025 1.00 17.19 145 ILE A C 1
ATOM 833 O O . ILE A 1 107 ? 19.421 21.083 52.859 1.00 16.30 145 ILE A O 1
ATOM 838 N N . ILE A 1 108 ? 19.476 23.261 52.298 1.00 17.33 146 ILE A N 1
ATOM 839 C CA . ILE A 1 108 ? 19.772 23.727 53.665 1.00 17.38 146 ILE A CA 1
ATOM 840 C C . ILE A 1 108 ? 18.664 23.326 54.659 1.00 17.09 146 ILE A C 1
ATOM 841 O O . ILE A 1 108 ? 18.942 22.835 55.757 1.00 16.84 146 ILE A O 1
ATOM 846 N N . ARG A 1 109 ? 17.415 23.496 54.255 1.00 16.42 147 ARG A N 1
ATOM 847 C CA . ARG A 1 109 ? 16.285 23.147 55.101 1.00 16.60 147 ARG A CA 1
ATOM 848 C C . ARG A 1 109 ? 16.299 21.658 55.433 1.00 15.45 147 ARG A C 1
ATOM 849 O O . ARG A 1 109 ? 16.140 21.263 56.570 1.00 14.91 147 ARG A O 1
ATOM 857 N N . LEU A 1 110 ? 16.481 20.831 54.413 1.00 15.05 148 LEU A N 1
ATOM 858 C CA . LEU A 1 110 ? 16.558 19.393 54.622 1.00 15.46 148 LEU A CA 1
ATOM 859 C C . LEU A 1 110 ? 17.697 19.017 55.552 1.00 14.57 148 LEU A C 1
ATOM 860 O O . LEU A 1 110 ? 17.527 18.150 56.423 1.00 14.63 148 LEU A O 1
ATOM 865 N N . VAL A 1 111 ? 18.863 19.605 55.335 1.00 14.45 149 VAL A N 1
ATOM 866 C CA . VAL A 1 111 ? 20.013 19.291 56.180 1.00 14.88 149 VAL A CA 1
ATOM 867 C C . VAL A 1 111 ? 19.733 19.657 57.650 1.00 15.17 149 VAL A C 1
ATOM 868 O O . VAL A 1 111 ? 20.022 18.881 58.572 1.00 14.30 149 VAL A O 1
ATOM 872 N N . ASP A 1 112 ? 19.182 20.845 57.857 1.00 15.15 150 ASP A N 1
ATOM 873 C CA . ASP A 1 112 ? 18.957 21.366 59.216 1.00 15.46 150 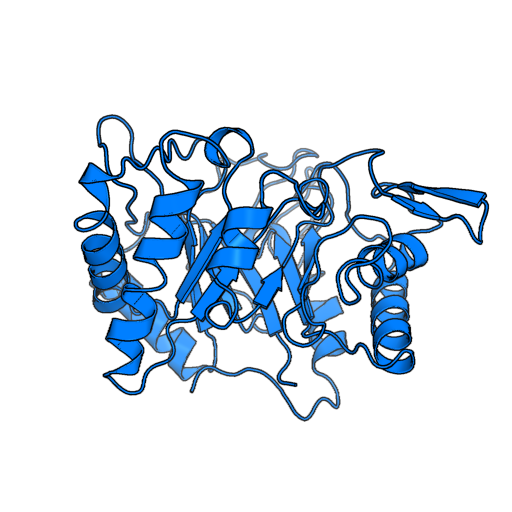ASP A CA 1
ATOM 874 C C . ASP A 1 112 ? 17.760 20.695 59.877 1.00 14.92 150 ASP A C 1
ATOM 875 O O . ASP A 1 112 ? 17.716 20.557 61.097 1.00 16.54 150 ASP A O 1
ATOM 880 N N . THR A 1 113 ? 16.768 20.277 59.089 1.00 13.86 151 THR A N 1
ATOM 881 C CA . THR A 1 113 ? 15.592 19.614 59.628 1.00 13.21 151 THR A CA 1
ATOM 882 C C . THR A 1 113 ? 15.877 18.213 60.093 1.00 13.69 151 THR A C 1
ATOM 883 O O . THR A 1 113 ? 15.393 17.778 61.157 1.00 13.69 151 THR A O 1
ATOM 887 N N . TYR A 1 114 ? 16.619 17.473 59.262 1.00 13.29 152 TYR A N 1
ATOM 888 C CA . TYR A 1 114 ? 16.804 16.050 59.465 1.00 13.35 152 TYR A CA 1
ATOM 889 C C . TYR A 1 114 ? 18.166 15.643 59.964 1.00 13.06 152 TYR A C 1
ATOM 890 O O . TYR A 1 114 ? 18.291 14.593 60.569 1.00 12.82 152 TYR A O 1
ATOM 899 N N . GLY A 1 115 ? 19.168 16.480 59.733 1.00 12.95 153 GLY A N 1
ATOM 900 C CA . GLY A 1 115 ? 20.529 16.222 60.126 1.00 12.99 153 GLY A CA 1
ATOM 901 C C . GLY A 1 115 ? 21.382 15.537 59.072 1.00 13.04 153 GLY A C 1
ATOM 902 O O . GLY A 1 115 ? 22.420 14.957 59.391 1.00 12.93 153 GLY A O 1
ATOM 903 N N . PHE A 1 116 ? 20.968 15.584 57.822 1.00 14.09 154 PHE A N 1
ATOM 904 C CA . PHE A 1 116 ? 21.808 15.057 56.736 1.00 13.52 154 PHE A CA 1
ATOM 905 C C . PHE A 1 116 ? 23.198 15.663 56.780 1.00 13.34 154 PHE A C 1
ATOM 906 O O . PHE A 1 116 ? 23.375 16.853 57.078 1.00 14.00 154 PHE A O 1
ATOM 914 N N . ASP A 1 117 ? 24.204 14.823 56.508 1.00 12.90 155 ASP A N 1
ATOM 915 C CA . ASP A 1 117 ? 25.582 15.232 56.506 1.00 12.10 155 ASP A CA 1
ATOM 916 C C . ASP A 1 117 ? 26.118 15.641 55.133 1.00 12.33 155 ASP A C 1
ATOM 917 O O . ASP A 1 117 ? 27.272 16.047 54.995 1.00 12.96 155 ASP A O 1
ATOM 922 N N . GLY A 1 118 ? 25.282 15.546 54.120 1.00 11.92 156 GLY A N 1
ATOM 923 C CA . GLY A 1 118 ? 25.699 15.856 52.778 1.00 12.02 156 GLY A CA 1
ATOM 924 C C . GLY A 1 118 ? 24.671 15.357 51.797 1.00 11.69 156 GLY A C 1
ATOM 925 O O . GLY A 1 118 ? 23.596 14.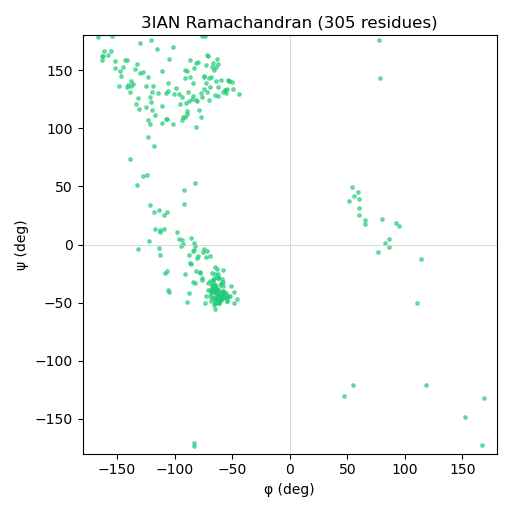878 52.179 1.00 11.27 156 GLY A O 1
ATOM 926 N N . LEU A 1 119 ? 25.027 15.456 50.521 1.00 12.52 157 LEU A N 1
ATOM 927 C CA . LEU A 1 119 ? 24.116 15.113 49.432 1.00 11.68 157 LEU A CA 1
ATOM 928 C C . LEU A 1 119 ? 24.883 14.306 48.389 1.00 11.64 157 LEU A C 1
ATOM 929 O O . LEU A 1 119 ? 26.024 14.617 48.089 1.00 11.20 157 LEU A O 1
ATOM 934 N N . ASP A 1 120 ? 24.236 13.270 47.873 1.00 11.60 158 ASP A N 1
ATOM 935 C CA . ASP A 1 120 ? 24.775 12.450 46.788 1.00 11.63 158 ASP A CA 1
ATOM 936 C C . ASP A 1 120 ? 23.992 12.774 45.506 1.00 11.75 158 ASP 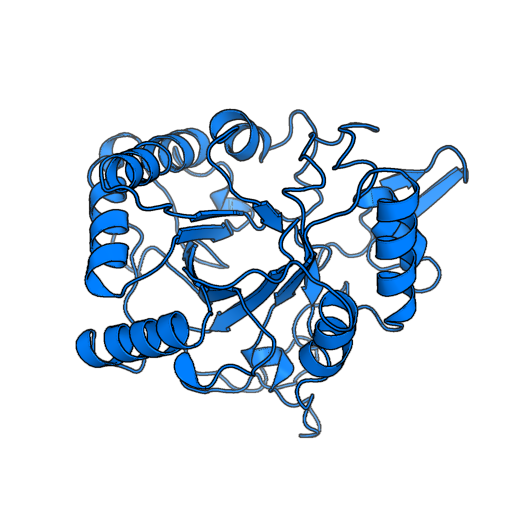A C 1
ATOM 937 O O . ASP A 1 120 ? 22.767 12.733 45.509 1.00 12.55 158 ASP A O 1
ATOM 942 N N . ILE A 1 121 ? 24.707 13.038 44.420 1.00 12.90 159 ILE A N 1
ATOM 943 C CA . ILE A 1 121 ? 24.087 13.345 43.140 1.00 13.51 159 ILE A CA 1
ATOM 944 C C . ILE A 1 121 ? 23.957 12.034 42.383 1.00 14.04 159 ILE A C 1
ATOM 945 O O . ILE A 1 121 ? 24.973 11.443 41.914 1.00 13.68 159 ILE A O 1
ATOM 950 N N . ASP A 1 122 ? 22.723 11.600 42.253 1.00 15.21 160 ASP A N 1
ATOM 951 C CA . ASP A 1 122 ? 22.387 10.313 41.652 1.00 17.66 160 ASP A CA 1
ATOM 952 C C . ASP A 1 122 ? 21.346 10.501 40.542 1.00 18.22 160 ASP A C 1
ATOM 953 O O . ASP A 1 122 ? 20.268 9.941 40.583 1.00 19.65 160 ASP A O 1
ATOM 958 N N . LEU A 1 123 ? 21.714 11.292 39.555 1.00 19.83 161 LEU A N 1
ATOM 959 C CA . LEU A 1 123 ? 20.807 11.661 38.466 1.00 21.36 161 LEU A CA 1
ATOM 960 C C . LEU A 1 123 ? 20.670 10.509 37.472 1.00 23.08 161 LEU A C 1
ATOM 961 O O . LEU A 1 123 ? 21.673 9.914 37.071 1.00 23.32 161 LEU A O 1
ATOM 966 N N . GLU A 1 124 ? 19.417 10.177 37.138 1.00 24.49 162 GLU A N 1
ATOM 967 C CA . GLU A 1 124 ? 19.082 9.296 36.009 1.00 25.46 162 GLU A CA 1
ATOM 968 C C . GLU A 1 124 ? 19.516 9.902 34.687 1.00 25.57 162 GLU A C 1
ATOM 969 O O . GLU A 1 124 ? 19.756 11.114 34.581 1.00 25.65 162 GLU A O 1
ATOM 975 N N . GLN A 1 125 ? 19.648 9.038 33.681 1.00 25.87 163 GLN A N 1
ATOM 976 C CA . GLN A 1 125 ? 20.122 9.444 32.364 1.00 27.07 163 GLN A CA 1
ATOM 977 C C . GLN A 1 125 ? 19.414 10.694 31.812 1.00 27.10 163 GLN A C 1
ATOM 978 O O . GLN A 1 125 ? 20.066 11.643 31.392 1.00 27.46 163 GLN A O 1
ATOM 980 N N . ALA A 1 126 ? 18.083 10.691 31.842 1.00 28.26 164 ALA A N 1
ATOM 981 C CA . ALA A 1 126 ? 17.274 11.831 31.367 1.00 28.71 164 ALA A CA 1
ATOM 982 C C . ALA A 1 126 ? 17.593 13.146 32.090 1.00 29.02 164 ALA A C 1
ATOM 983 O O . ALA A 1 126 ? 17.528 14.224 31.502 1.00 29.37 164 ALA A O 1
ATOM 985 N N . ALA A 1 127 ? 17.966 13.046 33.365 1.00 28.18 165 ALA A N 1
ATOM 986 C CA . ALA A 1 127 ? 18.202 14.212 34.209 1.00 28.17 165 ALA A CA 1
ATOM 987 C C . ALA A 1 127 ? 19.537 14.865 33.930 1.00 28.65 165 ALA A C 1
ATOM 988 O O . ALA A 1 127 ? 19.702 16.048 34.171 1.00 28.50 165 ALA A O 1
ATOM 990 N N . ILE A 1 128 ? 20.495 14.116 33.377 1.00 29.51 166 ILE A N 1
ATOM 991 C CA . ILE A 1 128 ? 21.872 14.612 33.301 1.00 30.36 166 ILE A CA 1
ATOM 992 C C . ILE A 1 128 ? 21.955 15.961 32.567 1.00 30.51 166 ILE A C 1
ATOM 993 O O . ILE A 1 128 ? 22.600 16.901 33.038 1.00 29.89 166 ILE A O 1
ATOM 998 N N . GLU A 1 129 ? 21.256 16.072 31.443 1.00 30.79 167 GLU A N 1
ATOM 999 C CA . GLU A 1 129 ? 21.273 17.305 30.660 1.00 31.76 167 GLU A CA 1
ATOM 1000 C C . GLU A 1 129 ? 19.911 18.024 30.672 1.00 30.94 167 GLU A C 1
ATOM 1001 O O . GLU A 1 129 ? 19.717 18.975 29.916 1.00 31.70 167 GLU A O 1
ATOM 1007 N N . ALA A 1 130 ? 18.988 17.590 31.534 1.00 29.32 168 ALA A N 1
ATOM 1008 C CA . ALA A 1 130 ? 17.641 18.190 31.578 1.00 28.45 168 ALA A CA 1
ATOM 1009 C C . ALA A 1 130 ? 17.701 19.612 32.092 1.00 27.27 168 ALA A C 1
ATOM 1010 O O . ALA A 1 130 ? 18.528 19.945 32.943 1.00 27.08 168 ALA A O 1
ATOM 1012 N N . ALA A 1 131 ? 16.838 20.465 31.532 1.00 26.87 169 ALA A N 1
ATOM 1013 C CA . ALA A 1 131 ? 16.672 21.830 31.992 1.00 26.10 169 ALA A CA 1
ATOM 1014 C C . ALA A 1 131 ? 18.032 22.497 32.173 1.00 25.73 169 ALA A C 1
ATOM 1015 O O . ALA A 1 131 ? 18.848 22.432 31.264 1.00 25.68 169 ALA A O 1
ATOM 1017 N N . ASP A 1 132 ? 18.287 23.133 33.323 1.00 24.81 170 ASP A N 1
ATOM 1018 C CA . ASP A 1 132 ? 19.597 23.732 33.612 1.00 24.94 170 ASP A CA 1
ATOM 1019 C C . ASP A 1 132 ? 20.335 22.923 34.711 1.00 24.23 170 ASP A C 1
ATOM 1020 O O . ASP A 1 132 ? 21.189 23.448 35.410 1.00 23.21 170 ASP A O 1
ATOM 1025 N N . ASN A 1 133 ? 20.008 21.640 34.832 1.00 24.21 171 ASN A N 1
ATOM 1026 C CA . ASN A 1 133 ? 20.657 20.771 35.846 1.00 23.26 171 ASN A CA 1
ATOM 1027 C C . ASN A 1 133 ? 22.189 20.916 35.908 1.00 23.82 171 ASN A C 1
ATOM 1028 O O . ASN A 1 133 ? 22.774 21.074 36.993 1.00 22.82 171 ASN A O 1
ATOM 1033 N N . GLN A 1 134 ? 22.845 20.898 34.742 1.00 24.38 172 GLN A N 1
ATOM 1034 C CA . GLN A 1 134 ? 24.312 20.881 34.670 1.00 25.43 172 GLN A CA 1
ATOM 1035 C C . GLN A 1 134 ? 25.016 22.076 35.265 1.00 25.41 172 GLN A C 1
ATOM 1036 O O . GLN A 1 134 ? 26.157 21.971 35.663 1.00 24.93 172 GLN A O 1
ATOM 1042 N N . THR A 1 135 ? 24.336 23.218 35.320 1.00 25.56 173 THR A N 1
ATOM 1043 C CA . THR A 1 135 ? 24.912 24.416 35.885 1.00 25.42 173 THR A CA 1
ATOM 1044 C C . THR A 1 135 ? 24.334 24.713 37.277 1.00 24.22 173 THR A C 1
ATOM 1045 O O . THR A 1 135 ? 25.055 25.132 38.143 1.00 23.87 173 THR A O 1
ATOM 1049 N N . VAL A 1 136 ? 23.029 24.518 37.449 1.00 23.77 174 VAL A N 1
ATOM 1050 C CA . VAL A 1 136 ? 22.351 24.857 38.715 1.00 23.44 174 VAL A CA 1
ATOM 1051 C C . VAL A 1 136 ? 22.809 23.947 39.871 1.00 23.26 174 VAL A C 1
ATOM 1052 O O . VAL A 1 136 ? 23.141 24.426 40.954 1.00 23.93 174 VAL A O 1
ATOM 1056 N N . ILE A 1 137 ? 22.861 22.651 39.607 1.00 22.57 175 ILE A N 1
ATOM 1057 C CA . ILE A 1 137 ? 23.200 21.680 40.665 1.00 22.02 175 ILE A CA 1
ATOM 1058 C C . ILE A 1 137 ? 24.598 21.917 41.238 1.00 21.62 175 ILE A C 1
ATOM 1059 O O . ILE A 1 137 ? 24.762 22.040 42.458 1.00 21.91 175 ILE A O 1
ATOM 1064 N N . PRO A 1 138 ? 25.626 22.035 40.376 1.00 22.16 176 PRO A N 1
ATOM 1065 C CA . PRO A 1 138 ? 26.938 22.367 40.944 1.00 21.86 176 PRO A CA 1
ATOM 1066 C C . PRO A 1 138 ? 27.001 23.733 41.641 1.00 22.31 176 PRO A C 1
ATOM 1067 O O . PRO A 1 138 ? 27.623 23.877 42.714 1.00 20.77 176 PRO A O 1
ATOM 1071 N N . SER A 1 139 ? 26.380 24.744 41.027 1.00 22.13 177 SER A N 1
ATOM 1072 C CA . SER A 1 139 ? 26.409 26.084 41.602 1.00 22.01 177 SER A CA 1
ATOM 1073 C C . SER A 1 139 ? 25.721 26.105 42.983 1.00 20.71 177 SER A C 1
ATOM 1074 O O . SER A 1 139 ? 26.265 26.623 43.937 1.00 21.22 177 SER A O 1
ATOM 1077 N N . ALA A 1 140 ? 24.541 25.508 43.062 1.00 19.68 178 ALA A N 1
ATOM 1078 C CA . ALA A 1 140 ? 23.774 25.431 44.303 1.00 19.00 178 ALA A CA 1
ATOM 1079 C C . ALA A 1 140 ? 24.563 24.701 45.378 1.00 18.69 178 ALA A C 1
ATOM 1080 O O . ALA A 1 140 ? 24.653 25.146 46.526 1.00 19.02 178 ALA A O 1
ATOM 1082 N N . LEU A 1 141 ? 25.139 23.559 44.995 1.00 18.08 179 LEU A N 1
ATOM 1083 C CA . LEU A 1 141 ? 25.894 22.745 45.949 1.00 17.28 179 LEU A CA 1
ATOM 1084 C C . LEU A 1 141 ? 27.136 23.437 46.472 1.00 18.02 179 LEU A C 1
ATOM 1085 O O . LEU A 1 141 ? 27.487 23.268 47.628 1.00 17.09 179 LEU A O 1
ATOM 1090 N N . LYS A 1 142 ? 27.805 24.245 45.642 1.00 19.25 180 LYS A N 1
ATOM 1091 C CA A LYS A 1 142 ? 28.920 25.059 46.123 0.50 19.79 180 LYS A CA 1
ATOM 1092 C CA B LYS A 1 142 ? 28.918 25.044 46.139 0.50 19.68 180 LYS A CA 1
ATOM 1093 C C . LYS A 1 142 ? 28.451 26.066 47.187 1.00 19.58 180 LYS A C 1
ATOM 1094 O O . LYS A 1 142 ? 29.107 26.259 48.197 1.00 18.78 180 LYS A O 1
ATOM 1105 N N . LYS A 1 143 ? 27.303 26.701 46.940 1.00 20.38 181 LYS A N 1
ATOM 1106 C CA . LYS A 1 143 ? 26.732 27.661 47.901 1.00 20.52 181 LYS A CA 1
ATOM 1107 C C . LYS A 1 143 ? 26.385 26.972 49.225 1.00 20.28 181 LYS A C 1
ATOM 1108 O O . LYS A 1 143 ? 26.647 27.507 50.314 1.00 19.55 181 LYS A O 1
ATOM 1114 N N . VAL A 1 144 ? 25.801 25.777 49.137 1.00 18.96 182 VAL A N 1
ATOM 1115 C CA . VAL A 1 144 ? 25.460 25.016 50.339 1.00 18.72 182 VAL A CA 1
ATOM 1116 C C . VAL A 1 144 ? 26.728 24.638 51.105 1.00 18.59 182 VAL A C 1
ATOM 1117 O O . VAL A 1 144 ? 26.832 24.791 52.340 1.00 19.00 182 VAL A O 1
ATOM 1121 N N . LYS A 1 145 ? 27.729 24.128 50.390 1.00 19.12 183 LYS A N 1
ATOM 1122 C CA . LYS A 1 145 ? 28.950 23.741 51.046 1.00 19.33 183 LYS A CA 1
ATOM 1123 C C . LYS A 1 145 ? 29.586 24.932 51.762 1.00 19.35 183 LYS A C 1
ATOM 1124 O O . LYS A 1 145 ? 30.055 24.807 52.884 1.00 19.25 183 LYS A O 1
ATOM 1130 N N . ASP A 1 146 ? 29.617 26.074 51.086 1.00 20.63 184 ASP A N 1
ATOM 1131 C CA . ASP A 1 146 ? 30.255 27.261 51.666 1.00 22.20 184 ASP A CA 1
ATOM 1132 C C . ASP A 1 146 ? 29.476 27.774 52.883 1.00 22.25 184 ASP A C 1
ATOM 1133 O O . ASP A 1 146 ? 30.081 28.210 53.872 1.00 22.50 184 ASP A O 1
ATOM 1138 N N . HIS A 1 147 ? 28.155 27.669 52.837 1.00 22.33 185 HIS A N 1
ATOM 1139 C CA . HIS A 1 147 ? 27.298 28.020 53.977 1.00 22.25 185 HIS A CA 1
ATOM 1140 C C . HIS A 1 147 ? 27.714 27.257 55.242 1.00 22.75 185 HIS A C 1
ATOM 1141 O O . HIS A 1 147 ? 27.885 27.842 56.320 1.00 22.08 185 HIS A O 1
ATOM 1148 N N . TYR A 1 148 ? 27.885 25.944 55.112 1.00 22.23 186 TYR A N 1
ATOM 1149 C CA . TYR A 1 148 ? 28.253 25.114 56.247 1.00 22.69 186 TYR A CA 1
ATOM 1150 C C . TYR A 1 148 ? 29.721 25.264 56.606 1.00 24.31 186 TYR A C 1
ATOM 1151 O O . TYR A 1 148 ? 30.058 25.151 57.770 1.00 24.57 186 TYR A O 1
ATOM 1160 N N . ARG A 1 149 ? 30.578 25.580 55.633 1.00 27.41 187 ARG A N 1
ATOM 1161 C CA . ARG A 1 149 ? 32.009 25.858 55.896 1.00 29.72 187 ARG A CA 1
ATOM 1162 C C . ARG A 1 149 ? 32.197 27.057 56.820 1.00 31.45 187 ARG A C 1
ATOM 1163 O O . ARG A 1 149 ? 33.067 27.042 57.701 1.00 31.16 187 ARG A O 1
ATOM 1171 N N . LYS A 1 150 ? 31.367 28.084 56.629 1.00 32.88 188 LYS A N 1
ATOM 1172 C CA . LYS A 1 150 ? 31.408 29.275 57.500 1.00 34.36 188 LYS A CA 1
ATOM 1173 C C . LYS A 1 150 ? 31.084 28.933 58.971 1.00 34.24 188 LYS A C 1
ATOM 1174 O O . LYS A 1 150 ? 31.424 29.702 59.864 1.00 34.97 188 LYS A O 1
ATOM 1180 N N A ASP A 1 151 ? 30.448 27.766 59.146 0.50 34.03 189 ASP A N 1
ATOM 1181 N N B ASP A 1 151 ? 30.447 27.795 59.218 0.50 33.93 189 ASP A N 1
ATOM 1182 C CA A ASP A 1 151 ? 29.931 27.158 60.386 0.50 33.88 189 ASP A CA 1
ATOM 1183 C CA B ASP A 1 151 ? 30.117 27.360 60.574 0.50 33.71 189 ASP A CA 1
ATOM 1184 C C A ASP A 1 151 ? 30.973 26.168 60.981 0.50 33.53 189 ASP A C 1
ATOM 1185 C C B ASP A 1 151 ? 31.025 26.206 61.031 0.50 33.43 189 ASP A C 1
ATOM 1186 O O A ASP A 1 151 ? 30.746 25.575 62.036 0.50 33.68 189 ASP A O 1
ATOM 1187 O O B ASP A 1 151 ? 30.754 25.536 62.028 0.50 33.57 189 ASP A O 1
ATOM 1196 N N . GLY A 1 152 ? 32.104 25.978 60.292 1.00 33.08 190 GLY A N 1
ATOM 1197 C CA . GLY A 1 152 ? 33.060 24.921 60.633 1.00 32.42 190 GLY A CA 1
ATOM 1198 C C . GLY A 1 152 ? 32.600 23.478 60.377 1.00 31.56 190 GLY A C 1
ATOM 1199 O O . GLY A 1 152 ? 33.175 22.546 60.933 1.00 31.70 190 GLY A O 1
ATOM 1200 N N . LYS A 1 153 ? 31.560 23.284 59.559 1.00 29.93 191 LYS A N 1
ATOM 1201 C CA . LYS A 1 153 ? 31.047 21.926 59.251 1.00 28.48 191 LYS A CA 1
ATOM 1202 C C . LYS A 1 153 ? 31.347 21.564 57.784 1.00 26.94 191 LYS A C 1
ATOM 1203 O O . LYS A 1 153 ? 31.403 22.470 56.929 1.00 26.30 191 LYS A O 1
ATOM 1205 N N . ASN A 1 154 ? 31.542 20.261 57.508 1.00 25.25 192 ASN A N 1
ATOM 1206 C CA . ASN A 1 154 ? 31.725 19.732 56.140 1.00 24.08 192 ASN A CA 1
ATOM 1207 C C . ASN A 1 154 ? 30.439 19.094 55.644 1.00 22.55 192 ASN A C 1
ATOM 1208 O O . ASN A 1 154 ? 30.080 18.001 56.070 1.00 23.50 192 ASN A O 1
ATOM 1213 N N . PHE A 1 155 ? 29.734 19.808 54.778 1.00 19.56 193 PHE A N 1
ATOM 1214 C CA . PHE A 1 155 ? 28.601 19.284 54.035 1.00 17.92 193 PHE A CA 1
ATOM 1215 C C . PHE A 1 155 ? 29.255 18.437 52.918 1.00 17.19 193 PHE A C 1
ATOM 1216 O O . PHE A 1 155 ? 29.913 18.976 52.021 1.00 16.68 193 PHE A O 1
ATOM 1224 N N . MET A 1 156 ? 29.112 17.124 53.032 1.00 15.53 194 MET A N 1
ATOM 1225 C CA . MET A 1 156 ? 29.693 16.202 52.075 1.00 14.83 194 MET A CA 1
ATOM 1226 C C . MET A 1 156 ? 28.924 16.261 50.750 1.00 14.03 194 MET A C 1
ATOM 1227 O O . MET A 1 156 ? 27.684 16.345 50.715 1.00 13.49 194 MET A O 1
ATOM 1232 N N . I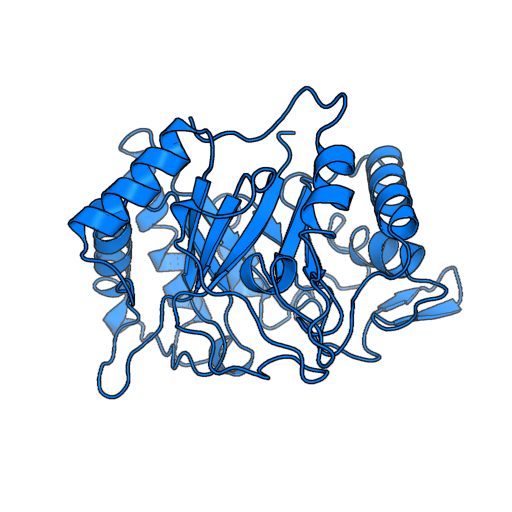LE A 1 157 ? 29.670 16.221 49.648 1.00 14.11 195 ILE A N 1
ATOM 1233 C CA . ILE A 1 157 ? 29.107 16.064 48.343 1.00 13.90 195 ILE A CA 1
ATOM 1234 C C . ILE A 1 157 ? 29.694 14.804 47.712 1.00 13.04 195 ILE A C 1
ATOM 1235 O O . ILE A 1 157 ? 30.908 14.645 47.636 1.00 11.92 195 ILE A O 1
ATOM 1240 N N . THR A 1 158 ? 28.820 13.920 47.256 1.00 13.72 196 THR A N 1
ATOM 1241 C CA . THR A 1 158 ? 29.251 12.739 46.501 1.00 13.59 196 THR A CA 1
ATOM 1242 C C . THR A 1 158 ? 28.411 12.665 45.231 1.00 13.67 196 THR A C 1
ATOM 1243 O O . THR A 1 158 ? 27.460 13.452 45.018 1.00 15.12 196 THR A O 1
ATOM 1247 N N . MET A 1 159 ? 28.765 11.721 44.360 1.00 13.55 197 MET A N 1
ATOM 1248 C CA . MET A 1 159 ? 28.042 11.490 43.132 1.00 13.44 197 MET A CA 1
ATOM 1249 C C . MET A 1 159 ? 28.079 10.014 42.769 1.00 12.91 197 MET A C 1
ATOM 1250 O O . MET A 1 159 ? 29.083 9.341 43.016 1.00 12.74 197 MET A O 1
ATOM 1255 N N . ALA A 1 160 ? 27.020 9.563 42.106 1.00 12.96 198 ALA A N 1
ATOM 1256 C CA . ALA A 1 160 ? 26.874 8.181 41.671 1.00 12.85 198 ALA A CA 1
ATOM 1257 C C . ALA A 1 160 ? 26.638 8.085 40.166 1.00 13.16 198 ALA A C 1
ATOM 1258 O O . ALA A 1 160 ? 25.592 7.577 39.743 1.00 13.05 198 ALA A O 1
ATOM 1260 N N . PRO A 1 161 ? 27.599 8.582 39.354 1.00 13.29 199 PRO A N 1
ATOM 1261 C CA . PRO A 1 161 ? 27.494 8.500 37.912 1.00 13.83 199 PRO A CA 1
ATOM 1262 C C . PRO A 1 161 ? 27.506 7.070 37.402 1.00 13.94 199 PRO A C 1
ATOM 1263 O O . PRO A 1 161 ? 28.221 6.265 37.918 1.00 13.13 199 PRO A O 1
ATOM 1267 N N . GLU A 1 162 ? 26.688 6.762 36.400 1.00 14.58 200 GLU A N 1
ATOM 1268 C CA . GLU A 1 162 ? 26.816 5.503 35.689 1.00 14.95 200 GLU A CA 1
ATOM 1269 C C . GLU A 1 162 ? 28.112 5.592 34.902 1.00 14.93 200 GLU A C 1
ATOM 1270 O O . GLU A 1 162 ? 28.392 6.618 34.256 1.00 15.54 200 GLU A O 1
ATOM 1276 N N . PHE A 1 163 ? 28.918 4.539 34.927 1.00 15.03 201 PHE A N 1
ATOM 1277 C CA . PHE A 1 163 ? 30.297 4.671 34.491 1.00 15.60 201 PHE A CA 1
ATOM 1278 C C . PHE A 1 163 ? 30.494 5.121 33.043 1.00 16.08 201 PHE A C 1
ATOM 1279 O O . PHE A 1 163 ? 31.472 5.807 32.769 1.00 17.53 201 PHE A O 1
ATOM 1287 N N . PRO A 1 164 ? 29.596 4.731 32.118 1.00 17.52 202 PRO A N 1
ATOM 1288 C CA . PRO A 1 164 ? 29.826 5.133 30.708 1.00 19.22 202 PRO A CA 1
ATOM 1289 C C . PRO A 1 164 ? 29.795 6.622 30.491 1.00 21.01 202 PRO A C 1
ATOM 1290 O O . PRO A 1 164 ? 30.317 7.093 29.496 1.00 22.44 202 PRO A O 1
ATOM 1294 N N . TYR A 1 165 ? 29.194 7.393 31.366 1.00 22.17 203 TYR A N 1
ATOM 1295 C CA A TYR A 1 165 ? 29.131 8.838 31.216 0.50 22.61 203 TYR A CA 1
ATOM 1296 C CA B TYR A 1 165 ? 29.225 8.801 31.022 0.50 22.77 203 TYR A CA 1
ATOM 1297 C C . TYR A 1 165 ? 30.394 9.557 31.655 1.00 22.03 203 TYR A C 1
ATOM 1298 O O . TYR A 1 165 ? 30.438 10.767 31.602 1.00 22.48 203 TYR A O 1
ATOM 1315 N N . LEU A 1 166 ? 31.402 8.811 32.139 1.00 20.09 204 LEU A N 1
ATOM 1316 C CA . LEU A 1 166 ? 32.576 9.406 32.756 1.00 19.32 204 LEU A CA 1
ATOM 1317 C C . LEU A 1 166 ? 33.732 9.657 31.769 1.00 19.37 204 LEU A C 1
ATOM 1318 O O . LEU A 1 166 ? 34.909 9.535 32.112 1.00 17.49 204 LEU A O 1
ATOM 1323 N N . THR A 1 167 ? 33.383 10.013 30.542 1.00 21.98 205 THR A N 1
ATOM 1324 C CA . THR A 1 167 ? 34.402 10.396 29.562 1.00 22.80 205 THR A CA 1
ATOM 1325 C C . THR A 1 167 ? 34.783 11.856 29.822 1.00 24.70 205 THR A C 1
ATOM 1326 O O . THR A 1 167 ? 34.017 12.618 30.447 1.00 23.76 205 THR A O 1
ATOM 1330 N N . SER A 1 168 ? 35.990 12.229 29.389 1.00 26.33 206 SER A N 1
ATOM 1331 C CA . SER A 1 168 ? 36.542 13.578 29.581 1.00 28.95 206 SER A CA 1
ATOM 1332 C C . SER A 1 168 ? 35.608 14.710 29.200 1.00 30.12 206 SER A C 1
ATOM 1333 O O . SER A 1 168 ? 35.564 15.742 29.879 1.00 29.65 206 SER A O 1
ATOM 1336 N N . SER A 1 169 ? 34.906 14.534 28.087 1.00 32.20 207 SER A N 1
ATOM 1337 C CA . SER A 1 169 ? 33.986 15.572 27.614 1.00 34.63 207 SER A CA 1
ATOM 1338 C C . SER A 1 169 ? 32.577 15.029 27.502 1.00 35.46 207 SER A C 1
ATOM 1339 O O . SER A 1 169 ? 31.807 15.438 26.627 1.00 36.92 207 SER A O 1
ATOM 1342 N N . GLY A 1 170 ? 32.243 14.113 28.404 1.00 35.90 208 GLY A N 1
ATOM 1343 C CA . GLY A 1 170 ? 30.929 13.506 28.428 1.00 36.67 208 GLY A CA 1
ATOM 1344 C C . GLY A 1 170 ? 29.938 14.377 29.173 1.00 37.28 208 GLY A C 1
ATOM 1345 O O . GLY A 1 170 ? 30.265 15.501 29.603 1.00 37.15 208 GLY A O 1
ATOM 1346 N N . LYS A 1 171 ? 28.738 13.821 29.361 1.00 37.88 209 LYS A N 1
ATOM 1347 C CA . LYS A 1 171 ? 27.589 14.540 29.945 1.00 37.92 209 LYS A CA 1
ATOM 1348 C C . LYS A 1 171 ? 27.819 14.918 31.385 1.00 36.38 209 LYS A C 1
ATOM 1349 O O . LYS A 1 171 ? 27.263 15.902 31.879 1.00 37.73 209 LYS A O 1
ATOM 1355 N N . TYR A 1 172 ? 28.628 14.116 32.063 1.00 34.48 210 TYR A N 1
ATOM 1356 C CA . TYR A 1 172 ? 28.873 14.280 33.466 1.00 32.16 210 TYR A CA 1
ATOM 1357 C C . TYR A 1 172 ? 29.987 15.244 33.789 1.00 29.90 210 TYR A C 1
ATOM 1358 O O . TYR A 1 172 ? 30.129 15.675 34.933 1.00 27.81 210 TYR A O 1
ATOM 1367 N N . ALA A 1 173 ? 30.813 15.560 32.793 1.00 27.31 211 ALA A N 1
ATOM 1368 C CA . ALA A 1 173 ? 32.014 16.317 33.042 1.00 25.78 211 ALA A CA 1
ATOM 1369 C C . ALA A 1 173 ? 31.723 17.610 33.783 1.00 24.72 211 ALA A C 1
ATOM 1370 O O . ALA A 1 173 ? 32.439 17.939 34.694 1.00 24.79 211 ALA A O 1
ATOM 1372 N N . PRO A 1 174 ? 30.674 18.348 33.383 1.00 24.26 212 PRO A N 1
ATOM 1373 C CA . PRO A 1 174 ? 30.428 19.611 34.079 1.00 24.21 212 PRO A CA 1
ATOM 1374 C C . PRO A 1 174 ? 30.216 19.426 35.587 1.00 23.20 212 PRO A C 1
ATOM 1375 O O . PRO A 1 174 ? 30.731 20.217 36.362 1.00 24.36 212 PRO A O 1
ATOM 1379 N N . TYR A 1 175 ? 29.50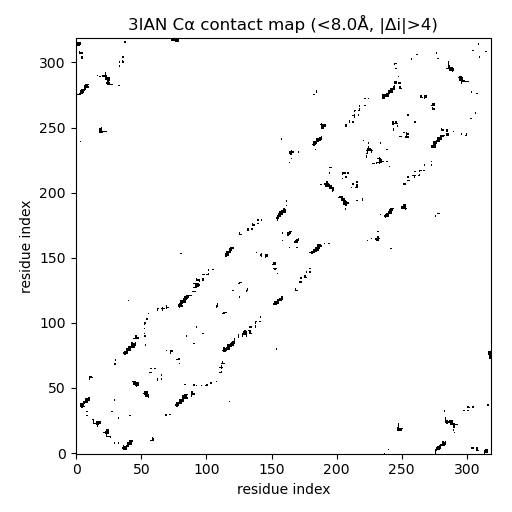3 18.374 35.991 1.00 22.50 213 TYR A N 1
ATOM 1380 C CA . TYR A 1 175 ? 29.276 18.112 37.432 1.00 21.56 213 TYR A CA 1
ATOM 1381 C C . TYR A 1 175 ? 30.602 17.916 38.154 1.00 21.93 213 TYR A C 1
ATOM 1382 O O . TYR A 1 175 ? 30.839 18.502 39.205 1.00 22.72 213 TYR A O 1
ATOM 1391 N N . ILE A 1 176 ? 31.501 17.121 37.576 1.00 21.06 214 ILE A N 1
ATOM 1392 C CA . ILE A 1 176 ? 32.782 16.829 38.214 1.00 21.60 214 ILE A CA 1
ATOM 1393 C C . ILE A 1 176 ? 33.744 18.028 38.156 1.00 22.65 214 ILE A C 1
ATOM 1394 O O . ILE A 1 176 ? 34.296 18.445 39.168 1.00 22.19 214 ILE A O 1
ATOM 1399 N N . ASN A 1 177 ? 33.923 18.584 36.966 1.00 23.31 215 ASN A N 1
ATOM 1400 C CA . ASN A 1 177 ? 34.799 19.736 36.794 1.00 24.70 215 ASN A CA 1
ATOM 1401 C C . ASN A 1 177 ? 34.366 20.913 37.661 1.00 24.83 215 ASN A C 1
ATOM 1402 O O . ASN A 1 177 ? 35.190 21.516 38.326 1.00 25.33 215 ASN A O 1
ATOM 1407 N N . ASN A 1 178 ? 33.074 21.200 37.690 1.00 25.32 216 ASN A N 1
ATOM 1408 C CA . ASN A 1 178 ? 32.599 22.391 38.408 1.00 26.60 216 ASN A CA 1
ATOM 1409 C C . ASN A 1 178 ? 32.479 22.215 39.920 1.00 26.62 216 ASN A C 1
ATOM 1410 O O . ASN A 1 178 ? 32.345 23.208 40.646 1.00 26.95 216 ASN A O 1
ATOM 1415 N N . LEU A 1 179 ? 32.607 20.972 40.393 1.00 25.83 217 LEU A N 1
ATOM 1416 C CA . LEU A 1 179 ? 32.636 20.674 41.833 1.00 25.39 217 LEU A CA 1
ATOM 1417 C C . LEU A 1 179 ? 34.019 20.231 42.324 1.00 26.16 217 LEU A C 1
ATOM 1418 O O . LEU A 1 179 ? 34.173 19.711 43.443 1.00 25.24 217 LEU A O 1
ATOM 1423 N N . ASP A 1 180 ? 35.032 20.430 41.488 1.00 27.19 218 ASP A N 1
ATOM 1424 C CA . ASP A 1 180 ? 36.393 20.177 41.897 1.00 28.64 218 ASP A CA 1
ATOM 1425 C C . ASP A 1 180 ? 36.710 21.000 43.141 1.00 28.45 218 ASP A C 1
ATOM 1426 O O . ASP A 1 180 ? 36.433 22.200 43.179 1.00 30.11 218 ASP A O 1
ATOM 1431 N N . SER A 1 181 ? 37.311 20.337 44.119 1.00 28.29 219 SER A N 1
ATOM 1432 C CA . SER A 1 181 ? 37.606 20.847 45.466 1.00 27.45 219 SER A CA 1
ATOM 1433 C C . SER A 1 181 ? 36.382 20.889 46.386 1.00 25.94 219 SER A C 1
ATOM 1434 O O . SER A 1 181 ? 36.531 21.185 47.572 1.00 26.80 219 SER A O 1
ATOM 1437 N N . TYR A 1 182 ? 35.191 20.603 45.859 1.00 23.43 220 TYR A N 1
ATOM 1438 C CA . TYR A 1 182 ? 33.974 20.604 46.685 1.00 21.94 220 TYR A CA 1
ATOM 1439 C C . TYR A 1 182 ? 33.489 19.183 46.966 1.00 20.22 220 TYR A C 1
ATOM 1440 O O . TYR A 1 182 ? 33.007 18.910 48.061 1.00 19.07 220 TYR A O 1
ATOM 1449 N N . TYR A 1 183 ? 33.577 18.287 45.980 1.00 18.18 221 TYR A N 1
ATOM 1450 C CA . TYR A 1 183 ? 33.115 16.913 46.221 1.00 17.36 221 TYR A CA 1
ATOM 1451 C C . TYR A 1 183 ? 34.106 16.132 47.098 1.00 16.09 221 TYR A C 1
ATOM 1452 O O . TYR A 1 183 ? 35.313 16.330 47.040 1.00 16.37 221 TYR A O 1
ATOM 1461 N N . ASP A 1 184 ? 33.555 15.283 47.956 1.00 15.34 222 ASP A N 1
ATOM 1462 C CA . ASP A 1 184 ? 34.340 14.464 48.857 1.00 15.05 222 ASP A CA 1
ATOM 1463 C C . ASP A 1 184 ? 34.765 13.144 48.226 1.00 14.46 222 ASP A C 1
ATOM 1464 O O . ASP A 1 184 ? 35.886 12.680 48.423 1.00 14.91 222 ASP A O 1
ATOM 1469 N N . PHE A 1 185 ? 33.851 12.531 47.509 1.00 13.84 223 PHE A N 1
ATOM 1470 C CA . PHE A 1 185 ? 34.181 11.362 46.711 1.00 13.51 223 PHE A CA 1
ATOM 1471 C C . PHE A 1 185 ? 33.116 11.069 45.681 1.00 13.73 223 PHE A C 1
ATOM 1472 O O . PHE A 1 185 ? 31.994 11.535 45.783 1.00 11.67 223 PHE A O 1
ATOM 1480 N N . ILE A 1 186 ? 33.503 10.265 44.695 1.00 12.72 224 ILE A N 1
ATOM 1481 C CA . ILE A 1 186 ? 32.594 9.815 43.640 1.00 13.17 224 ILE A CA 1
ATOM 1482 C C . ILE A 1 186 ? 32.549 8.296 43.715 1.00 12.49 224 ILE A C 1
ATOM 1483 O O . ILE A 1 186 ? 33.595 7.633 43.784 1.00 12.78 224 ILE A O 1
ATOM 1488 N N . ASN A 1 187 ? 31.328 7.763 43.708 1.00 12.78 225 ASN A N 1
ATOM 1489 C CA . ASN A 1 187 ? 31.086 6.323 43.675 1.00 12.39 225 ASN A CA 1
ATOM 1490 C C . ASN A 1 187 ? 30.333 5.941 42.420 1.00 11.49 225 ASN A C 1
ATOM 1491 O O . ASN A 1 187 ? 29.123 5.840 42.440 1.00 11.08 225 ASN A O 1
ATOM 1496 N N . PRO A 1 188 ? 31.064 5.730 41.298 1.00 11.59 226 PRO A N 1
ATOM 1497 C CA . PRO A 1 188 ? 30.340 5.362 40.081 1.00 11.47 226 PRO A CA 1
ATOM 1498 C C . PRO A 1 188 ? 29.668 3.991 40.156 1.00 11.19 226 PRO A C 1
ATOM 1499 O O . PRO A 1 188 ? 30.083 3.120 40.931 1.00 12.33 226 PRO A O 1
ATOM 1503 N N . GLN A 1 189 ? 28.635 3.811 39.345 1.00 11.97 227 GLN A N 1
ATOM 1504 C CA . GLN A 1 189 ? 27.895 2.564 39.319 1.00 12.79 227 GLN A CA 1
ATOM 1505 C C . GLN A 1 189 ? 28.584 1.682 38.302 1.00 13.07 227 GLN A C 1
ATOM 1506 O O . GLN A 1 189 ? 28.572 2.013 37.109 1.00 13.37 227 GLN A O 1
ATOM 1512 N N . TYR A 1 190 ? 29.209 0.598 38.783 1.00 11.81 228 TYR A N 1
ATOM 1513 C CA . TYR A 1 190 ? 29.821 -0.430 37.927 1.00 11.80 228 TYR A CA 1
ATOM 1514 C C . TYR A 1 190 ? 28.800 -1.547 37.657 1.00 10.42 228 TYR A C 1
ATOM 1515 O O . TYR A 1 190 ? 29.112 -2.724 37.775 1.00 11.46 228 TYR A O 1
ATOM 1524 N N . TYR A 1 191 ? 27.586 -1.150 37.295 1.00 11.05 229 TYR A N 1
ATOM 1525 C CA . TYR A 1 191 ? 26.471 -2.068 37.110 1.00 10.82 229 TYR A CA 1
ATOM 1526 C C . TYR A 1 191 ? 25.394 -1.494 36.204 1.00 11.60 229 TYR A C 1
ATOM 1527 O O . TYR A 1 191 ? 25.393 -0.289 35.912 1.00 11.86 229 TYR A O 1
ATOM 1536 N N . ASN A 1 192 ? 24.530 -2.378 35.715 1.00 11.73 230 ASN A N 1
ATOM 1537 C CA . ASN A 1 192 ? 23.420 -2.025 34.836 1.00 12.86 230 ASN A CA 1
ATOM 1538 C C . ASN A 1 192 ? 23.789 -1.485 33.448 1.00 13.90 230 ASN A C 1
ATOM 1539 O O . ASN A 1 192 ? 22.958 -0.833 32.792 1.00 13.92 230 ASN A O 1
ATOM 1544 N N . GLN A 1 193 ? 25.010 -1.765 32.982 1.00 13.56 231 GLN A N 1
ATOM 1545 C CA . GLN A 1 193 ? 25.433 -1.319 31.662 1.00 14.14 231 GLN A CA 1
ATOM 1546 C C . GLN A 1 193 ? 25.745 -2.468 30.705 1.00 14.58 231 GLN A C 1
ATOM 1547 O O . GLN A 1 193 ? 26.364 -2.237 29.684 1.00 13.34 231 GLN A O 1
ATOM 1553 N N . GLY A 1 194 ? 25.337 -3.690 31.063 1.00 14.33 232 GLY A N 1
ATOM 1554 C CA . GLY A 1 194 ? 25.430 -4.864 30.167 1.00 16.19 232 GLY A CA 1
ATOM 1555 C C . GLY A 1 194 ? 26.825 -5.148 29.625 1.00 15.35 232 GLY A C 1
ATOM 1556 O O . GLY A 1 194 ? 27.776 -5.339 30.389 1.00 14.28 232 GLY A O 1
ATOM 1557 N N . GLY A 1 195 ? 26.936 -5.143 28.297 1.00 15.98 233 GLY A N 1
ATOM 1558 C CA . GLY A 1 195 ? 28.192 -5.391 27.598 1.00 15.72 233 GLY A CA 1
ATOM 1559 C C . GLY A 1 195 ? 29.130 -4.208 27.444 1.00 15.44 233 GLY A C 1
ATOM 1560 O O . GLY A 1 195 ? 30.212 -4.345 26.850 1.00 15.93 233 GLY A O 1
ATOM 1561 N N . ASP A 1 196 ? 28.755 -3.053 27.980 1.00 13.96 234 ASP A N 1
ATOM 1562 C CA . ASP A 1 196 ? 29.607 -1.888 27.935 1.00 14.46 234 ASP A CA 1
ATOM 1563 C C . ASP A 1 196 ? 30.798 -2.084 28.886 1.00 13.45 234 ASP A C 1
ATOM 1564 O O . ASP A 1 196 ? 30.814 -2.969 29.736 1.00 13.27 234 ASP A O 1
ATOM 1569 N N . GLY A 1 197 ? 31.819 -1.270 28.701 1.00 13.83 235 GLY A N 1
ATOM 1570 C CA . GLY A 1 197 ? 33.069 -1.435 29.435 1.00 13.78 235 GLY A CA 1
ATOM 1571 C C . GLY A 1 197 ? 34.115 -0.555 28.813 1.00 13.36 235 GLY A C 1
ATOM 1572 O O . GLY A 1 197 ? 33.869 0.641 28.518 1.00 13.76 235 GLY A O 1
ATOM 1573 N N . PHE A 1 198 ? 35.281 -1.136 28.571 1.00 13.53 236 PHE A N 1
ATOM 1574 C CA . PHE A 1 198 ? 36.380 -0.342 28.022 1.00 13.73 236 PHE A CA 1
ATOM 1575 C C . PHE A 1 198 ? 37.306 -1.216 27.197 1.00 14.16 236 PHE A C 1
ATOM 1576 O O . PHE A 1 198 ? 37.356 -2.429 27.380 1.00 12.79 236 PHE A O 1
ATOM 1584 N N . TRP A 1 199 ? 38.053 -0.571 26.302 1.00 13.99 237 TRP A N 1
ATOM 1585 C CA . TRP A 1 199 ? 39.021 -1.250 25.442 1.00 14.72 237 TRP A CA 1
ATOM 1586 C C . TRP A 1 199 ? 40.397 -1.213 26.094 1.00 15.09 237 TRP A C 1
ATOM 1587 O O . TRP A 1 199 ? 40.864 -0.130 26.493 1.00 15.76 237 TRP A O 1
ATOM 1598 N N . ASP A 1 200 ? 41.015 -2.386 26.232 1.00 16.32 238 ASP A N 1
ATOM 1599 C CA . ASP A 1 200 ? 42.353 -2.479 26.778 1.00 17.31 238 ASP A CA 1
ATOM 1600 C C . ASP A 1 200 ? 43.352 -2.787 25.675 1.00 17.98 238 ASP A C 1
ATOM 1601 O O . ASP A 1 200 ? 43.396 -3.895 25.185 1.00 16.49 238 ASP A O 1
ATOM 1606 N N . SER A 1 201 ? 44.164 -1.806 25.315 1.00 20.04 239 SER A N 1
ATOM 1607 C CA . SER A 1 201 ? 45.097 -1.990 24.211 1.00 22.15 239 SER A CA 1
ATOM 1608 C C . SER A 1 201 ? 46.232 -2.978 24.547 1.00 23.19 239 SER A C 1
ATOM 1609 O O . SER A 1 201 ? 46.718 -3.685 23.657 1.00 24.56 239 SER A O 1
ATOM 1612 N N . ASP A 1 202 ? 46.654 -3.060 25.806 1.00 23.52 240 ASP A N 1
ATOM 1613 C CA . ASP A 1 202 ? 47.718 -4.007 26.159 1.00 24.12 240 ASP A CA 1
ATOM 1614 C C . ASP A 1 202 ? 47.293 -5.461 25.995 1.00 23.57 240 ASP A C 1
ATOM 1615 O O . ASP A 1 202 ? 48.086 -6.288 25.540 1.00 23.58 240 ASP A O 1
ATOM 1620 N N . LEU A 1 203 ? 46.057 -5.774 26.396 1.00 22.22 241 LEU A N 1
ATOM 1621 C CA . LEU A 1 203 ? 45.503 -7.123 26.242 1.00 21.23 241 LEU A CA 1
ATOM 1622 C C . LEU A 1 203 ? 44.829 -7.321 24.890 1.00 19.32 241 LEU A C 1
ATOM 1623 O O . LEU A 1 203 ? 44.391 -8.429 24.589 1.00 21.39 241 LEU A O 1
ATOM 1628 N N . ASN A 1 204 ? 44.666 -6.246 24.127 1.00 17.65 242 ASN A N 1
ATOM 1629 C CA . ASN A 1 204 ? 43.934 -6.277 22.877 1.00 17.35 242 ASN A CA 1
ATOM 1630 C C . ASN A 1 204 ? 42.516 -6.859 23.052 1.00 16.83 242 ASN A C 1
ATOM 1631 O O . ASN A 1 204 ? 42.068 -7.760 22.319 1.00 15.57 242 ASN A O 1
ATOM 1636 N N . MET A 1 205 ? 41.805 -6.338 24.054 1.00 16.23 243 MET A N 1
ATOM 1637 C CA . MET A 1 205 ? 40.537 -6.932 24.444 1.00 15.99 243 MET A CA 1
ATOM 1638 C C . MET A 1 205 ? 39.564 -5.856 24.942 1.00 15.03 243 MET A C 1
ATOM 1639 O O . MET A 1 205 ? 39.968 -4.850 25.528 1.00 13.57 243 MET A O 1
ATOM 1644 N N . TRP A 1 206 ? 38.290 -6.074 24.641 1.00 12.72 244 TRP A N 1
ATOM 1645 C CA . TRP A 1 206 ? 37.193 -5.342 25.243 1.00 13.01 244 TRP A CA 1
ATOM 1646 C C . TRP A 1 206 ? 36.874 -6.033 26.543 1.00 13.14 244 TRP A C 1
ATOM 1647 O O . TRP A 1 206 ? 36.646 -7.255 26.560 1.00 13.07 244 TRP A O 1
ATOM 1658 N N . ILE A 1 207 ? 36.882 -5.260 27.628 1.00 12.22 245 ILE A N 1
ATOM 1659 C CA . ILE A 1 207 ? 36.572 -5.766 28.938 1.00 12.58 245 ILE A CA 1
ATOM 1660 C C . ILE A 1 207 ? 35.229 -5.181 29.380 1.00 12.93 245 ILE A C 1
ATOM 1661 O O . ILE A 1 207 ? 35.131 -3.992 29.734 1.00 14.13 245 ILE A O 1
ATOM 1666 N N . SER A 1 208 ? 34.185 -6.019 29.329 1.00 12.90 246 SER A N 1
ATOM 1667 C CA . SER A 1 208 ? 32.849 -5.597 29.666 1.00 13.33 246 SER A CA 1
ATOM 1668 C C . SER A 1 208 ? 32.558 -5.717 31.159 1.00 13.14 246 SER A C 1
ATOM 1669 O O . SER A 1 208 ? 33.189 -6.491 31.910 1.00 13.12 246 SER A O 1
ATOM 1672 N N . GLN A 1 209 ? 31.550 -4.946 31.550 1.00 13.37 247 GLN A N 1
ATOM 1673 C CA . GLN A 1 209 ? 31.050 -4.907 32.907 1.00 13.05 247 GLN A CA 1
ATOM 1674 C C . GLN A 1 209 ? 30.266 -6.172 33.269 1.00 13.57 247 GLN A C 1
ATOM 1675 O O . GLN A 1 209 ? 29.925 -6.403 34.443 1.00 12.76 247 GLN A O 1
ATOM 1681 N N . SER A 1 210 ? 29.959 -7.009 32.274 1.00 14.34 248 SER A N 1
ATOM 1682 C CA . SER A 1 210 ? 29.263 -8.272 32.551 1.00 14.66 248 SER A CA 1
ATOM 1683 C C . SER A 1 210 ? 30.154 -9.496 32.276 1.00 14.84 248 SER A C 1
ATOM 1684 O O . SER A 1 210 ? 29.680 -10.627 32.258 1.00 15.19 248 SER A O 1
ATOM 1687 N N . ASN A 1 211 ? 31.445 -9.247 32.099 1.00 15.22 249 ASN A N 1
ATOM 1688 C CA . ASN A 1 211 ? 32.449 -10.293 31.989 1.00 15.43 249 ASN A CA 1
ATOM 1689 C C . ASN A 1 211 ? 32.853 -10.779 33.368 1.00 16.92 249 ASN A C 1
ATOM 1690 O O . ASN A 1 211 ? 33.654 -10.120 34.062 1.00 16.28 249 ASN A O 1
ATOM 1695 N N . ASP A 1 212 ? 32.308 -11.934 33.759 1.00 17.15 250 ASP A N 1
ATOM 1696 C CA . ASP A 1 212 ? 32.624 -12.523 35.068 1.00 18.80 250 ASP A CA 1
ATOM 1697 C C . ASP A 1 212 ? 34.036 -13.065 35.113 1.00 19.40 250 ASP A C 1
ATOM 1698 O O . ASP A 1 212 ? 34.742 -12.936 36.113 1.00 19.54 250 ASP A O 1
ATOM 1703 N N . GLU A 1 213 ? 34.468 -13.675 34.025 1.00 20.26 251 GLU A N 1
ATOM 1704 C CA . GLU A 1 213 ? 35.819 -14.245 33.999 1.00 20.56 251 GLU A CA 1
ATOM 1705 C C . GLU A 1 213 ? 36.884 -13.185 34.267 1.00 19.25 251 GLU A C 1
ATOM 1706 O O . GLU A 1 213 ? 37.863 -13.423 34.990 1.00 19.68 251 GLU A O 1
ATOM 1712 N N . LYS A 1 214 ? 36.693 -12.009 33.684 1.00 17.42 252 LYS A N 1
ATOM 1713 C CA . LYS A 1 214 ? 37.669 -10.940 33.777 1.00 16.69 252 LYS A CA 1
ATOM 1714 C C . LYS A 1 214 ? 37.186 -9.834 34.723 1.00 14.69 252 LYS A C 1
ATOM 1715 O O . LYS A 1 214 ? 37.556 -8.687 34.553 1.00 12.98 252 LYS A O 1
ATOM 1721 N N . LYS A 1 215 ? 36.354 -10.179 35.698 1.00 13.54 253 LYS A N 1
ATOM 1722 C CA . LYS A 1 215 ? 35.808 -9.162 36.602 1.00 13.45 253 LYS A CA 1
ATOM 1723 C C . LYS A 1 215 ? 36.898 -8.344 37.296 1.00 12.86 253 LYS A C 1
ATOM 1724 O O . LYS A 1 215 ? 36.768 -7.135 37.454 1.00 13.02 253 LYS A O 1
ATOM 1730 N N . GLU A 1 216 ? 37.964 -9.002 37.736 1.00 13.11 254 GLU A N 1
ATOM 1731 C CA . GLU A 1 216 ? 39.027 -8.306 38.448 1.00 13.51 254 GLU A CA 1
ATOM 1732 C C . GLU A 1 216 ? 39.678 -7.255 37.552 1.00 13.90 254 GLU A C 1
ATOM 1733 O O . GLU A 1 216 ? 39.892 -6.128 37.969 1.00 14.05 254 GLU A O 1
ATOM 1739 N N . ASP A 1 217 ? 39.989 -7.625 36.310 1.00 14.19 255 ASP A N 1
ATOM 1740 C CA . ASP A 1 217 ? 40.568 -6.674 35.362 1.00 14.21 255 ASP A CA 1
ATOM 1741 C C . ASP A 1 217 ? 39.610 -5.543 34.951 1.00 13.11 255 ASP A C 1
ATOM 1742 O O . ASP A 1 217 ? 40.047 -4.430 34.649 1.00 13.49 255 ASP A O 1
ATOM 1747 N N . PHE A 1 218 ? 38.315 -5.834 34.930 1.00 13.32 256 PHE A N 1
ATOM 1748 C CA . PHE A 1 218 ? 37.288 -4.815 34.666 1.00 12.03 256 PHE A CA 1
ATOM 1749 C C . PHE A 1 218 ? 37.304 -3.784 35.812 1.00 11.80 256 PHE A C 1
ATOM 1750 O O . PHE A 1 218 ? 37.429 -2.586 35.583 1.00 11.22 256 PHE A O 1
ATOM 1758 N N . LEU A 1 219 ? 37.258 -4.282 37.047 1.00 12.02 257 LEU A N 1
ATOM 1759 C CA . LEU A 1 219 ? 37.284 -3.394 38.226 1.00 11.72 257 LEU A CA 1
ATOM 1760 C C . LEU A 1 219 ? 38.587 -2.614 38.334 1.00 12.16 257 LEU A C 1
ATOM 1761 O O . LEU A 1 219 ? 38.583 -1.397 38.529 1.00 12.55 257 LEU A O 1
ATOM 1766 N N . TYR A 1 220 ? 39.704 -3.308 38.156 1.00 13.23 258 TYR A N 1
ATOM 1767 C CA . TYR A 1 220 ? 40.998 -2.657 38.209 1.00 13.87 258 TYR A CA 1
ATOM 1768 C C . TYR A 1 220 ? 41.179 -1.658 37.066 1.00 13.51 258 TYR A C 1
ATOM 1769 O O . TYR A 1 220 ? 41.550 -0.532 37.309 1.00 13.37 258 TYR A O 1
ATOM 1778 N N . GLY A 1 221 ? 40.945 -2.096 35.820 1.00 13.31 259 GLY A N 1
ATOM 1779 C CA . GLY A 1 221 ? 41.205 -1.284 34.653 1.00 13.22 259 GLY A CA 1
ATOM 1780 C C . GLY A 1 221 ? 40.312 -0.069 34.508 1.00 12.91 259 GLY A C 1
ATOM 1781 O O . GLY A 1 221 ? 40.776 0.972 34.062 1.00 12.88 259 GLY A O 1
ATOM 1782 N N . LEU A 1 222 ? 39.034 -0.180 34.849 1.00 12.73 260 LEU A N 1
ATOM 1783 C CA . LEU A 1 222 ? 38.161 0.981 34.742 1.00 12.81 260 LEU A CA 1
ATOM 1784 C C . LEU A 1 222 ? 38.554 2.009 35.804 1.00 12.73 260 LEU A C 1
ATOM 1785 O O . LEU A 1 222 ? 38.658 3.188 35.534 1.00 12.40 260 LEU A O 1
ATOM 1790 N N . THR A 1 223 ? 38.781 1.522 37.006 1.00 11.93 261 THR A N 1
ATOM 1791 C CA . THR A 1 223 ? 39.170 2.380 38.119 1.00 12.42 261 THR A CA 1
ATOM 1792 C C . THR A 1 223 ? 40.515 3.062 37.821 1.00 13.53 261 THR A C 1
ATOM 1793 O O . THR A 1 223 ? 40.628 4.261 37.995 1.00 13.85 261 THR A O 1
ATOM 1797 N N . GLN A 1 224 ? 41.487 2.301 37.327 1.00 14.55 262 GLN A N 1
ATOM 1798 C CA A GLN A 1 224 ? 42.821 2.862 37.037 0.50 15.45 262 GLN A CA 1
ATOM 1799 C CA B GLN A 1 224 ? 42.813 2.824 37.014 0.50 15.21 262 GLN A CA 1
ATOM 1800 C C . GLN A 1 224 ? 42.709 3.961 36.001 1.00 15.30 262 GLN A C 1
ATOM 1801 O O . GLN A 1 224 ? 43.362 4.988 36.138 1.00 16.59 262 GLN A O 1
ATOM 1812 N N . ARG A 1 225 ? 41.876 3.775 34.982 1.00 15.09 263 ARG A N 1
ATOM 1813 C CA . ARG A 1 225 ? 41.662 4.832 33.996 1.00 15.21 263 ARG A CA 1
ATOM 1814 C C . ARG A 1 225 ? 41.040 6.087 34.612 1.00 15.02 263 ARG A C 1
ATOM 1815 O O . ARG A 1 225 ? 41.491 7.216 34.347 1.00 14.80 263 ARG A O 1
ATOM 1823 N N . LEU A 1 226 ? 40.057 5.897 35.486 1.00 14.99 264 LEU A N 1
ATOM 1824 C CA . LEU A 1 226 ? 39.400 7.022 36.120 1.00 14.95 264 LEU A CA 1
ATOM 1825 C C . LEU A 1 226 ? 40.327 7.784 37.068 1.00 15.60 264 LEU A C 1
ATOM 1826 O O . LEU A 1 226 ? 40.269 9.016 37.098 1.00 15.92 264 LEU A O 1
ATOM 1831 N N . VAL A 1 227 ? 41.165 7.074 37.823 1.00 15.14 265 VAL A N 1
ATOM 1832 C CA . VAL A 1 227 ? 41.988 7.747 38.848 1.00 15.42 265 VAL A CA 1
ATOM 1833 C C . VAL A 1 227 ? 43.281 8.340 38.282 1.00 16.74 265 VAL A C 1
ATOM 1834 O O . VAL A 1 227 ? 44.003 9.039 38.987 1.00 17.35 265 VAL A O 1
ATOM 1838 N N . THR A 1 228 ? 43.534 8.070 37.003 1.00 17.80 266 THR A N 1
ATOM 1839 C CA . THR A 1 228 ? 44.624 8.666 36.247 1.00 17.74 266 THR A CA 1
ATOM 1840 C C . THR A 1 228 ? 44.147 9.589 35.138 1.00 18.61 266 THR A C 1
ATOM 1841 O O . THR A 1 228 ? 44.984 10.255 34.508 1.00 19.08 266 THR A O 1
ATOM 1845 N N . GLY A 1 229 ? 42.844 9.611 34.856 1.00 18.37 267 GLY A N 1
ATOM 1846 C CA . GLY A 1 229 ? 42.296 10.391 33.767 1.00 18.73 267 GLY A CA 1
ATOM 1847 C C . GLY A 1 229 ? 42.866 10.007 32.415 1.00 19.91 267 GLY A C 1
ATOM 1848 O O . GLY A 1 229 ? 43.196 10.869 31.612 1.00 19.82 267 GLY A O 1
ATOM 1849 N N . THR A 1 230 ? 42.957 8.702 32.162 1.00 20.16 268 THR A N 1
ATOM 1850 C CA . THR A 1 230 ? 43.536 8.181 30.914 1.00 20.29 268 THR A CA 1
ATOM 1851 C C . THR A 1 230 ? 42.501 7.444 30.069 1.00 20.74 268 THR A C 1
ATOM 1852 O O . THR A 1 230 ? 41.384 7.173 30.542 1.00 19.68 268 THR A O 1
ATOM 1856 N N . ASP A 1 231 ? 42.887 7.148 28.809 1.00 20.95 269 ASP A N 1
ATOM 1857 C CA A ASP A 1 231 ? 42.047 6.358 27.887 0.50 20.75 269 ASP A CA 1
ATOM 1858 C CA B ASP A 1 231 ? 42.060 6.397 27.856 0.50 21.18 269 ASP A CA 1
ATOM 1859 C C . ASP A 1 231 ? 40.705 7.050 27.619 1.00 20.71 269 ASP A C 1
ATOM 1860 O O . ASP A 1 231 ? 39.689 6.383 27.388 1.00 20.90 269 ASP A O 1
ATOM 1869 N N . GLY A 1 232 ? 40.694 8.381 27.648 1.00 20.10 270 GLY A N 1
ATOM 1870 C CA . GLY A 1 232 ? 39.488 9.141 27.405 1.00 19.76 270 GLY A CA 1
ATOM 1871 C C . GLY A 1 232 ? 38.574 9.391 28.596 1.00 19.56 270 GLY A C 1
ATOM 1872 O O . GLY A 1 232 ? 37.574 10.093 28.463 1.00 19.81 270 GLY A O 1
ATOM 1873 N N . PHE A 1 233 ? 38.930 8.854 29.754 1.00 18.12 271 PHE A N 1
ATOM 1874 C CA . PHE A 1 233 ? 38.097 8.987 30.946 1.00 17.46 271 PHE A CA 1
ATOM 1875 C C . PHE A 1 233 ? 38.479 10.239 31.704 1.00 17.30 271 PHE A C 1
ATOM 1876 O O . PHE A 1 233 ? 39.607 10.673 31.664 1.00 15.83 271 PHE A O 1
ATOM 1884 N N . ILE A 1 234 ? 37.501 10.829 32.369 1.00 17.98 272 ILE A N 1
ATOM 1885 C CA . ILE A 1 234 ? 37.719 11.981 33.237 1.00 18.34 272 ILE A CA 1
ATOM 1886 C C . ILE A 1 234 ? 38.580 11.565 34.450 1.00 18.47 272 ILE A C 1
ATOM 1887 O O . ILE A 1 234 ? 38.517 10.419 34.906 1.00 18.56 272 ILE A O 1
ATOM 1892 N N . LYS A 1 235 ? 39.366 12.493 34.993 1.00 17.69 273 LYS A N 1
ATOM 1893 C CA . LYS A 1 235 ? 40.153 12.188 36.176 1.00 18.19 273 LYS A CA 1
ATOM 1894 C C . LYS A 1 235 ? 39.380 12.448 37.468 1.00 17.74 273 LYS A C 1
ATOM 1895 O O . LYS A 1 235 ? 38.784 13.508 37.644 1.00 17.47 273 LYS A O 1
ATOM 1901 N N . ILE A 1 236 ? 39.415 11.460 38.353 1.00 17.40 274 ILE A N 1
ATOM 1902 C CA . ILE A 1 236 ? 38.882 11.543 39.713 1.00 17.52 274 ILE A CA 1
ATOM 1903 C C . ILE A 1 236 ? 39.994 11.010 40.598 1.00 17.51 274 ILE A C 1
ATOM 1904 O O . ILE A 1 236 ? 40.386 9.857 40.474 1.00 17.41 274 ILE A O 1
ATOM 1909 N N . PRO A 1 237 ? 40.542 11.843 41.491 1.00 16.83 275 PRO A N 1
ATOM 1910 C CA . PRO A 1 237 ? 41.617 11.350 42.344 1.00 16.83 275 PRO A CA 1
ATOM 1911 C C . PRO A 1 237 ? 41.245 10.087 43.086 1.00 16.04 275 PRO A C 1
ATOM 1912 O O . PRO A 1 237 ? 40.112 9.966 43.543 1.00 15.95 275 PRO A O 1
ATOM 1916 N N . ALA A 1 238 ? 42.202 9.163 43.219 1.00 15.25 276 ALA A N 1
ATOM 1917 C CA . ALA A 1 238 ? 41.965 7.876 43.847 1.00 15.25 276 ALA A CA 1
ATOM 1918 C C . ALA A 1 238 ? 41.462 8.007 45.288 1.00 14.93 276 ALA A C 1
ATOM 1919 O O . ALA A 1 238 ? 40.623 7.212 45.745 1.00 15.50 276 ALA A O 1
ATOM 1921 N N . SER A 1 239 ? 41.965 9.011 46.003 1.00 15.15 277 SER A N 1
ATOM 1922 C CA . SER A 1 239 ? 41.540 9.248 47.388 1.00 15.09 277 SER A CA 1
ATOM 1923 C C . SER A 1 239 ? 40.105 9.749 47.479 1.00 14.42 277 SER A C 1
ATOM 1924 O O . SER A 1 239 ? 39.539 9.803 48.581 1.00 14.59 277 SER A O 1
ATOM 1927 N N . LYS A 1 240 ? 39.515 10.096 46.340 1.00 13.35 278 LYS A N 1
ATOM 1928 C CA . LYS A 1 240 ? 38.137 10.531 46.282 1.00 13.53 278 LYS A CA 1
ATOM 1929 C C . LYS A 1 240 ? 37.284 9.582 45.425 1.00 12.62 278 LYS A C 1
ATOM 1930 O O . LYS A 1 240 ? 36.285 9.988 44.824 1.00 13.03 278 LYS A O 1
ATOM 1936 N N . PHE A 1 241 ? 37.699 8.327 45.374 1.00 12.41 279 PHE A N 1
ATOM 1937 C CA . PHE A 1 241 ? 37.082 7.341 44.478 1.00 12.12 279 PHE A CA 1
ATOM 1938 C C . PHE A 1 241 ? 36.608 6.121 45.236 1.00 11.08 279 PHE A C 1
ATOM 1939 O O . PHE A 1 241 ? 37.336 5.551 46.044 1.00 10.77 279 PHE A O 1
ATOM 1947 N N . VAL A 1 242 ? 35.409 5.675 44.895 1.00 10.90 280 VAL A N 1
ATOM 1948 C CA . VAL A 1 242 ? 34.718 4.562 45.548 1.00 10.74 280 VAL A CA 1
ATOM 1949 C C . VAL A 1 242 ? 34.064 3.727 44.451 1.00 10.82 280 VAL A C 1
ATOM 1950 O O . VAL A 1 242 ? 33.432 4.282 43.563 1.00 10.00 280 VAL A O 1
ATOM 1954 N N . ILE A 1 243 ? 34.261 2.415 44.490 1.00 10.30 281 ILE A N 1
ATOM 1955 C CA . ILE A 1 243 ? 33.649 1.526 43.473 1.00 11.01 281 ILE A CA 1
ATOM 1956 C C . ILE A 1 243 ? 32.258 1.121 43.909 1.00 10.59 281 ILE A C 1
ATOM 1957 O O . ILE A 1 243 ? 32.073 0.540 44.974 1.00 10.78 281 ILE A O 1
ATOM 1962 N N . GLY A 1 244 ? 31.275 1.405 43.043 1.00 11.11 282 GLY A N 1
ATOM 1963 C CA . GLY A 1 244 ? 29.892 1.065 43.326 1.00 11.00 282 GLY A CA 1
ATOM 1964 C C . GLY A 1 244 ? 29.488 -0.261 42.693 1.00 11.54 282 GLY A C 1
ATOM 1965 O O . GLY A 1 244 ? 29.611 -0.432 41.487 1.00 11.38 282 GLY A O 1
ATOM 1966 N N . LEU A 1 245 ? 28.899 -1.139 43.503 1.00 11.80 283 LEU A N 1
ATOM 1967 C CA . LEU A 1 245 ? 28.542 -2.497 43.117 1.00 12.01 283 LEU A CA 1
ATOM 1968 C C . LEU A 1 245 ? 27.128 -2.876 43.551 1.00 12.67 283 LEU A C 1
ATOM 1969 O O . LEU A 1 245 ? 26.613 -2.376 44.569 1.00 12.01 283 LEU A O 1
ATOM 1974 N N . PRO A 1 246 ? 26.473 -3.781 42.800 1.00 12.77 284 PRO A N 1
ATOM 1975 C CA . PRO A 1 246 ? 25.194 -4.281 43.299 1.00 12.02 284 PRO A CA 1
ATOM 1976 C C . PRO A 1 246 ? 25.346 -5.255 44.449 1.00 11.16 284 PRO A C 1
ATOM 1977 O O . PRO A 1 246 ? 26.299 -6.028 44.501 1.00 11.62 284 PRO A O 1
ATOM 1981 N N . SER A 1 247 ? 24.407 -5.204 45.382 1.00 11.16 285 SER A N 1
ATOM 1982 C CA . SER A 1 247 ? 24.457 -6.084 46.536 1.00 11.14 285 SER A CA 1
ATOM 1983 C C . SER A 1 247 ? 24.285 -7.546 46.154 1.00 11.80 285 SER A C 1
ATOM 1984 O O . SER A 1 247 ? 24.834 -8.431 46.807 1.00 11.88 285 SER A O 1
ATOM 1987 N N . ASN A 1 248 ? 23.469 -7.773 45.134 1.00 12.20 286 ASN A N 1
ATOM 1988 C CA . ASN A 1 248 ? 23.150 -9.113 44.629 1.00 12.93 286 ASN A CA 1
ATOM 1989 C C . ASN A 1 248 ? 22.457 -8.986 43.273 1.00 13.56 286 ASN A C 1
ATOM 1990 O O . ASN A 1 248 ? 22.269 -7.865 42.770 1.00 13.36 286 ASN A O 1
ATOM 1995 N N . ASN A 1 249 ? 22.114 -10.110 42.645 1.00 13.23 287 ASN A N 1
ATOM 1996 C CA . ASN A 1 249 ? 21.495 -10.087 41.316 1.00 14.17 287 ASN A CA 1
ATOM 1997 C C . ASN A 1 249 ? 20.043 -9.671 41.278 1.00 14.16 287 ASN A C 1
ATOM 1998 O O . ASN A 1 249 ? 19.480 -9.516 40.174 1.00 16.13 287 ASN A O 1
ATOM 2003 N N . ASP A 1 250 ? 19.404 -9.493 42.435 1.00 12.71 288 ASP A N 1
ATOM 2004 C CA . ASP A 1 250 ? 18.099 -8.857 42.458 1.00 12.25 288 ASP A CA 1
ATOM 2005 C C . ASP A 1 250 ? 18.199 -7.334 42.418 1.00 11.94 288 ASP A C 1
ATOM 2006 O O . ASP A 1 250 ? 17.317 -6.671 41.876 1.00 12.66 288 ASP A O 1
ATOM 2011 N N . ALA A 1 251 ? 19.257 -6.801 43.022 1.00 11.91 289 ALA A N 1
ATOM 2012 C CA . ALA A 1 251 ? 19.503 -5.348 43.156 1.00 11.92 289 ALA A CA 1
ATOM 2013 C C . ALA A 1 251 ? 19.769 -4.652 41.834 1.00 11.63 289 ALA A C 1
ATOM 2014 O O . ALA A 1 251 ? 19.416 -3.491 41.680 1.00 11.74 289 ALA A O 1
ATOM 2016 N N . ALA A 1 252 ? 20.367 -5.366 40.876 1.00 11.88 290 ALA A N 1
ATOM 2017 C CA . ALA A 1 252 ? 20.717 -4.820 39.551 1.00 12.69 290 ALA A CA 1
ATOM 2018 C C . ALA A 1 252 ? 20.723 -5.935 38.507 1.00 12.72 290 ALA A C 1
ATOM 2019 O O . ALA A 1 252 ? 21.009 -7.091 38.810 1.00 13.77 290 ALA A O 1
ATOM 2021 N N . ALA A 1 253 ? 20.447 -5.546 37.269 1.00 13.44 291 ALA A N 1
ATOM 2022 C CA . ALA A 1 253 ? 20.337 -6.476 36.151 1.00 14.14 291 ALA A CA 1
ATOM 2023 C C . ALA A 1 253 ? 21.667 -7.172 35.908 1.00 13.06 291 ALA A C 1
ATOM 2024 O O . ALA A 1 253 ? 21.728 -8.407 35.724 1.00 13.52 291 ALA A O 1
ATOM 2026 N N . THR A 1 254 ? 22.738 -6.372 35.917 1.00 13.54 292 THR A N 1
ATOM 2027 C CA . THR A 1 254 ? 24.103 -6.857 35.683 1.00 12.73 292 THR A CA 1
ATOM 2028 C C . THR A 1 254 ? 25.086 -6.130 36.598 1.00 12.29 292 THR A C 1
ATOM 2029 O O . THR A 1 254 ? 24.791 -5.025 37.060 1.00 12.54 292 THR A O 1
ATOM 2033 N N . GLY A 1 255 ? 26.249 -6.732 36.814 1.00 11.80 293 GLY A N 1
ATOM 2034 C CA . GLY A 1 255 ? 27.356 -6.103 37.536 1.00 12.48 293 GLY A CA 1
ATOM 2035 C C . GLY A 1 255 ? 27.695 -6.742 38.843 1.00 12.81 293 GLY A C 1
ATOM 2036 O O . GLY A 1 255 ? 28.725 -6.422 39.439 1.00 13.46 293 GLY A O 1
ATOM 2037 N N . TYR A 1 256 ? 26.818 -7.617 39.329 1.00 13.44 294 TYR A N 1
ATOM 2038 C CA . TYR A 1 256 ? 27.067 -8.332 40.573 1.00 13.37 294 TYR A CA 1
ATOM 2039 C C . TYR A 1 256 ? 28.394 -9.080 40.481 1.00 13.99 294 TYR A C 1
ATOM 2040 O O . TYR A 1 256 ? 28.659 -9.797 39.493 1.00 13.57 294 TYR A O 1
ATOM 2049 N N . VAL A 1 257 ? 29.205 -8.951 41.523 1.00 13.45 295 VAL A N 1
ATOM 2050 C CA . VAL A 1 257 ? 30.513 -9.599 41.591 1.00 14.81 295 VAL A CA 1
ATOM 2051 C C . VAL A 1 257 ? 30.363 -10.984 42.256 1.00 15.43 295 VAL A C 1
ATOM 2052 O O . VAL A 1 257 ? 30.112 -11.077 43.464 1.00 14.35 295 VAL A O 1
ATOM 2056 N N . LYS A 1 258 ? 30.529 -12.046 41.458 1.00 16.38 296 LYS A N 1
ATOM 2057 C CA . LYS A 1 258 ? 30.355 -13.415 41.948 1.00 17.74 296 LYS A CA 1
ATOM 2058 C C . LYS A 1 258 ? 31.468 -13.841 42.880 1.00 17.55 296 LYS A C 1
ATOM 2059 O O . LYS A 1 258 ? 31.218 -14.600 43.817 1.00 18.31 296 LYS A O 1
ATOM 2065 N N . ASP A 1 259 ? 32.678 -13.343 42.637 1.00 16.70 297 ASP A N 1
ATOM 2066 C CA . ASP A 1 259 ? 33.857 -13.697 43.409 1.00 18.50 297 ASP A CA 1
ATOM 2067 C C . ASP A 1 259 ? 34.486 -12.463 44.051 1.00 16.94 297 ASP A C 1
ATOM 2068 O O . ASP A 1 259 ? 35.172 -11.697 43.399 1.00 16.25 297 ASP A O 1
ATOM 2073 N N . PRO A 1 260 ? 34.270 -12.298 45.355 1.00 17.19 298 PRO A N 1
ATOM 2074 C CA . PRO A 1 260 ? 34.770 -11.138 46.101 1.00 16.76 298 PRO A CA 1
ATOM 2075 C C . PRO A 1 260 ? 36.280 -10.972 46.021 1.00 16.84 298 PRO A C 1
ATOM 2076 O O . PRO A 1 260 ? 36.803 -9.881 46.194 1.00 15.73 298 PRO A O 1
ATOM 2080 N N . ASN A 1 261 ? 36.998 -12.059 45.719 1.00 16.95 299 ASN A N 1
ATOM 2081 C CA . ASN A 1 261 ? 38.431 -11.944 45.527 1.00 16.56 299 ASN A CA 1
ATOM 2082 C C . ASN A 1 261 ? 38.777 -11.046 44.363 1.00 15.34 299 ASN A C 1
ATOM 2083 O O . ASN A 1 261 ? 39.816 -10.414 44.375 1.00 15.33 299 ASN A O 1
ATOM 2088 N N . ALA A 1 262 ? 37.894 -10.951 43.368 1.00 15.09 300 ALA A N 1
ATOM 2089 C CA . ALA A 1 262 ? 38.086 -9.986 42.277 1.00 14.61 300 ALA A CA 1
ATOM 2090 C C . ALA A 1 262 ? 38.191 -8.554 42.803 1.00 14.93 300 ALA A C 1
ATOM 2091 O O . ALA A 1 262 ? 39.032 -7.766 42.346 1.00 13.82 300 ALA A O 1
ATOM 2093 N N . VAL A 1 263 ? 37.311 -8.213 43.751 1.00 14.87 301 VAL A N 1
ATOM 2094 C CA . VAL A 1 263 ? 37.358 -6.892 44.364 1.00 14.94 301 VAL A CA 1
ATOM 2095 C C . VAL A 1 263 ? 38.634 -6.752 45.216 1.00 14.98 301 VAL A C 1
ATOM 2096 O O . VAL A 1 263 ? 39.354 -5.775 45.116 1.00 15.45 301 VAL A O 1
ATOM 2100 N N . LYS A 1 264 ? 38.899 -7.732 46.060 1.00 15.71 302 LYS A N 1
ATOM 2101 C CA . LYS A 1 264 ? 40.066 -7.673 46.937 1.00 17.07 302 LYS A CA 1
ATOM 2102 C C . LYS A 1 264 ? 41.349 -7.447 46.131 1.00 16.96 302 LYS A C 1
ATOM 2103 O O . LYS A 1 264 ? 42.166 -6.559 46.446 1.00 16.66 302 LYS A O 1
ATOM 2109 N N . ASN A 1 265 ? 41.507 -8.251 45.080 1.00 16.61 303 ASN A N 1
ATOM 2110 C CA . ASN A 1 265 ? 42.678 -8.157 44.226 1.00 16.47 303 ASN A CA 1
ATOM 2111 C C . ASN A 1 265 ? 42.723 -6.830 43.496 1.00 16.09 303 ASN A C 1
ATOM 2112 O O . ASN A 1 265 ? 43.786 -6.214 43.375 1.00 16.94 303 ASN A O 1
ATOM 2117 N N . ALA A 1 266 ? 41.580 -6.353 43.015 1.00 15.26 304 ALA A N 1
ATOM 2118 C CA . ALA A 1 266 ? 41.569 -5.053 42.348 1.00 15.17 304 ALA A CA 1
ATOM 2119 C C . ALA A 1 266 ? 41.983 -3.919 43.312 1.00 15.39 304 ALA A C 1
ATOM 2120 O O . ALA A 1 266 ? 42.813 -3.083 42.982 1.00 15.78 304 ALA A O 1
ATOM 2122 N N . LEU A 1 267 ? 41.421 -3.913 44.515 1.00 16.31 305 LEU A N 1
ATOM 2123 C CA . LEU A 1 267 ? 41.784 -2.922 45.542 1.00 16.60 305 LEU A CA 1
ATOM 2124 C C . LEU A 1 267 ? 43.302 -2.959 45.881 1.00 17.20 305 LEU A C 1
ATOM 2125 O O . LEU A 1 267 ? 43.971 -1.898 45.989 1.00 17.67 305 LEU A O 1
ATOM 2130 N N . ASN A 1 268 ? 43.828 -4.168 46.063 1.00 18.25 306 ASN A N 1
ATOM 2131 C CA . ASN A 1 268 ? 45.263 -4.366 46.328 1.00 18.46 306 ASN A CA 1
ATOM 2132 C C . ASN A 1 268 ? 46.153 -3.917 45.158 1.00 19.22 306 ASN A C 1
ATOM 2133 O O . ASN A 1 268 ? 47.152 -3.239 45.350 1.00 19.26 306 ASN A O 1
ATOM 2138 N N . ARG A 1 269 ? 45.762 -4.240 43.928 1.00 19.59 307 ARG A N 1
ATOM 2139 C CA . ARG A 1 269 ? 46.499 -3.745 42.756 1.00 19.79 307 ARG A CA 1
ATOM 2140 C C . ARG A 1 269 ? 46.468 -2.216 42.609 1.00 19.94 307 ARG A C 1
ATOM 2141 O O . ARG A 1 269 ? 47.479 -1.587 42.240 1.00 19.85 307 ARG A O 1
ATOM 2149 N N . LEU A 1 270 ? 45.315 -1.602 42.897 1.00 19.51 308 LEU A N 1
ATOM 2150 C CA . LEU A 1 270 ? 45.225 -0.142 42.904 1.00 18.65 308 LEU A CA 1
ATOM 2151 C C . LEU A 1 270 ? 46.200 0.470 43.930 1.00 19.61 308 LEU A C 1
ATOM 2152 O O . LEU A 1 270 ? 46.956 1.398 43.598 1.00 19.90 308 LEU A O 1
ATOM 2157 N N . LYS A 1 271 ? 46.199 -0.069 45.145 1.00 20.68 309 LYS A N 1
ATOM 2158 C CA . LYS A 1 271 ? 47.097 0.410 46.191 1.00 22.45 309 LYS A CA 1
ATOM 2159 C C . LYS A 1 271 ? 48.558 0.225 45.739 1.00 23.85 309 LYS A C 1
ATOM 2160 O O . LYS A 1 271 ? 49.376 1.157 45.843 1.00 24.06 309 LYS A O 1
ATOM 2166 N N . ALA A 1 272 ? 48.865 -0.948 45.180 1.00 25.37 310 ALA A N 1
ATOM 2167 C CA . ALA A 1 272 ? 50.233 -1.242 44.739 1.00 26.71 310 ALA A CA 1
ATOM 2168 C C . ALA A 1 272 ? 50.703 -0.344 43.581 1.00 27.92 310 ALA A C 1
ATOM 2169 O O . ALA A 1 272 ? 51.908 -0.112 43.421 1.00 28.84 310 ALA A O 1
ATOM 2171 N N . SER A 1 273 ? 49.766 0.184 42.788 1.00 27.76 311 SER A N 1
ATOM 2172 C CA . SER A 1 273 ? 50.098 1.121 41.723 1.00 27.90 311 SER A CA 1
ATOM 2173 C C . SER A 1 273 ? 50.181 2.582 42.201 1.00 27.61 311 SER A C 1
ATOM 2174 O O . SER A 1 273 ? 50.345 3.483 41.392 1.00 28.29 311 SER A O 1
ATOM 2177 N N . GLY A 1 274 ? 50.058 2.816 43.505 1.00 26.48 312 GLY A N 1
ATOM 2178 C CA . GLY A 1 274 ? 50.072 4.162 44.059 1.00 25.52 312 GLY A CA 1
ATOM 2179 C C . GLY A 1 274 ? 48.749 4.900 43.944 1.00 24.66 312 GLY A C 1
ATOM 2180 O O . GLY A 1 274 ? 48.706 6.135 44.001 1.00 24.95 312 GLY A O 1
ATOM 2181 N N . ASN A 1 275 ? 47.660 4.151 43.794 1.00 23.32 313 ASN A N 1
ATOM 2182 C CA . ASN A 1 275 ? 46.328 4.724 43.591 1.00 21.90 313 ASN A CA 1
ATOM 2183 C C . ASN A 1 275 ? 45.315 4.058 44.520 1.00 20.08 313 ASN A C 1
ATOM 2184 O O . ASN A 1 275 ? 44.251 3.594 44.076 1.00 17.95 313 ASN A O 1
ATOM 2189 N N . GLU A 1 276 ? 45.645 4.006 45.803 1.00 18.07 314 GLU A N 1
ATOM 2190 C CA . GLU A 1 276 ? 44.725 3.433 46.788 1.00 16.73 314 GLU A CA 1
ATOM 2191 C C . GLU A 1 276 ? 43.411 4.200 46.747 1.00 15.49 314 GLU A C 1
ATOM 2192 O O . GLU A 1 276 ? 43.406 5.431 46.775 1.00 15.15 314 GLU A O 1
ATOM 2198 N N . ILE A 1 277 ? 42.288 3.490 46.685 1.00 14.42 315 ILE A N 1
ATOM 2199 C CA . ILE A 1 277 ? 40.982 4.161 46.642 1.00 13.28 315 ILE A CA 1
ATOM 2200 C C . ILE A 1 277 ? 40.249 4.168 48.009 1.00 13.04 315 ILE A C 1
ATOM 2201 O O . ILE A 1 277 ? 40.675 3.500 48.969 1.00 14.23 315 ILE A O 1
ATOM 2206 N N . LYS A 1 278 ? 39.163 4.930 48.088 1.00 13.39 316 LYS A N 1
ATOM 2207 C CA . LYS A 1 278 ? 38.519 5.223 49.372 1.00 12.73 316 LYS A CA 1
ATOM 2208 C C . LYS A 1 278 ? 37.592 4.124 49.882 1.00 12.63 316 LYS A C 1
ATOM 2209 O O . LYS A 1 278 ? 37.330 4.032 51.075 1.00 12.02 316 LYS A O 1
ATOM 2215 N N . GLY A 1 279 ? 37.089 3.263 48.997 1.00 11.84 317 GLY A N 1
ATOM 2216 C CA . GLY A 1 279 ? 36.254 2.177 49.451 1.00 11.71 317 GLY A CA 1
ATOM 2217 C C . GLY A 1 279 ? 35.237 1.706 48.424 1.00 11.73 317 GLY A C 1
ATOM 2218 O O . GLY A 1 279 ? 35.478 1.780 47.216 1.00 11.71 317 GLY A O 1
ATOM 2219 N N . LEU A 1 280 ? 34.102 1.247 48.932 1.00 11.85 318 LEU A N 1
ATOM 2220 C CA . LEU A 1 280 ? 33.062 0.609 48.136 1.00 11.38 318 LEU A CA 1
ATOM 2221 C C . LEU A 1 280 ? 31.689 1.187 48.470 1.00 11.63 318 LEU A C 1
ATOM 2222 O O . LEU A 1 280 ? 31.444 1.673 49.600 1.00 11.95 318 LEU A O 1
ATOM 2227 N N . MET A 1 281 ? 30.795 1.068 47.484 1.00 10.38 319 MET A N 1
ATOM 2228 C CA . MET A 1 281 ? 29.404 1.483 47.537 1.00 10.03 319 MET A CA 1
ATOM 2229 C C . MET A 1 281 ? 28.512 0.340 47.057 1.00 9.77 319 MET A C 1
ATOM 2230 O O . MET A 1 281 ? 28.911 -0.503 46.230 1.00 10.05 319 MET A O 1
ATOM 2235 N N . THR A 1 282 ? 27.325 0.258 47.614 1.00 10.21 320 THR A N 1
ATOM 2236 C CA . THR A 1 282 ? 26.322 -0.661 47.081 1.00 9.74 320 THR A CA 1
ATOM 2237 C C . THR A 1 282 ? 24.894 -0.115 46.995 1.00 10.93 320 THR A C 1
ATOM 2238 O O . THR A 1 282 ? 24.370 0.599 47.891 1.00 11.29 320 THR A O 1
ATOM 2242 N N . TRP A 1 283 ? 24.251 -0.497 45.897 1.00 10.29 321 TRP A N 1
ATOM 2243 C CA . TRP A 1 283 ? 22.805 -0.515 45.828 1.00 10.60 321 TRP A CA 1
ATOM 2244 C C . TRP A 1 283 ? 22.420 -1.953 46.203 1.00 11.01 321 TRP A C 1
ATOM 2245 O O . TRP A 1 283 ? 22.645 -2.880 45.396 1.00 9.73 321 TRP A O 1
ATOM 2256 N N . SER A 1 284 ? 21.878 -2.194 47.397 1.00 10.83 322 SER A N 1
ATOM 2257 C CA . SER A 1 284 ? 21.427 -1.197 48.391 1.00 10.52 322 SER A CA 1
ATOM 2258 C C . SER A 1 284 ? 21.323 -1.921 49.732 1.00 10.52 322 SER A C 1
ATOM 2259 O O . SER A 1 284 ? 21.347 -3.149 49.781 1.00 11.45 322 SER A O 1
ATOM 2262 N N . VAL A 1 285 ? 21.209 -1.192 50.830 1.00 9.57 323 VAL A N 1
ATOM 2263 C CA . VAL A 1 285 ? 21.102 -1.878 52.121 1.00 10.03 323 VAL A CA 1
ATOM 2264 C C . VAL A 1 285 ? 19.801 -2.682 52.186 1.00 10.17 323 VAL A C 1
ATOM 2265 O O . VAL A 1 285 ? 19.765 -3.759 52.755 1.00 9.76 323 VAL A O 1
ATOM 2269 N N . ASN A 1 286 ? 18.727 -2.176 51.588 1.00 10.14 324 ASN A N 1
ATOM 2270 C CA . ASN A 1 286 ? 17.464 -2.899 51.588 1.00 11.49 324 ASN A CA 1
ATOM 2271 C C . ASN A 1 286 ? 17.543 -4.174 50.757 1.00 11.16 324 ASN A C 1
ATOM 2272 O O . ASN A 1 286 ? 16.960 -5.197 51.114 1.00 11.92 324 ASN A O 1
ATOM 2277 N N . TRP A 1 287 ? 18.296 -4.138 49.668 1.00 10.73 325 TRP A N 1
ATOM 2278 C CA . TRP A 1 287 ? 18.579 -5.366 48.899 1.00 12.01 325 TRP A CA 1
ATOM 2279 C C . TRP A 1 287 ? 19.485 -6.347 49.619 1.00 11.85 325 TRP A C 1
ATOM 2280 O O . TRP A 1 287 ? 19.282 -7.563 49.533 1.00 11.72 325 TRP A O 1
ATOM 2291 N N . ASP A 1 288 ? 20.500 -5.843 50.321 1.00 11.29 326 ASP A N 1
ATOM 2292 C CA . ASP A 1 288 ? 21.434 -6.713 51.024 1.00 11.17 326 ASP A CA 1
ATOM 2293 C C . ASP A 1 288 ? 20.695 -7.543 52.111 1.00 11.71 326 ASP A C 1
ATOM 2294 O O . ASP A 1 288 ? 21.097 -8.679 52.422 1.00 11.81 326 ASP A O 1
ATOM 2299 N N . ALA A 1 289 ? 19.610 -6.977 52.647 1.00 12.13 327 ALA A N 1
ATOM 2300 C CA . ALA A 1 289 ? 18.747 -7.641 53.644 1.00 11.95 327 ALA A CA 1
ATOM 2301 C C . ALA A 1 289 ? 17.491 -8.287 53.035 1.00 12.43 327 ALA A C 1
ATOM 2302 O O . ALA A 1 289 ? 16.564 -8.695 53.761 1.00 12.50 327 ALA A O 1
ATOM 2304 N N . GLY A 1 290 ? 17.454 -8.359 51.706 1.00 11.40 328 GLY A N 1
ATOM 2305 C CA . GLY A 1 290 ? 16.263 -8.789 50.986 1.00 11.07 328 GLY A CA 1
ATOM 2306 C C . GLY A 1 290 ? 16.200 -10.306 50.924 1.00 11.84 328 GLY A C 1
ATOM 2307 O O . GLY A 1 290 ? 16.967 -11.034 51.593 1.00 11.69 328 GLY A O 1
ATOM 2308 N N . THR A 1 291 ? 15.256 -10.776 50.118 1.00 13.29 329 THR A N 1
ATOM 2309 C CA . THR A 1 291 ? 15.098 -12.197 49.873 1.00 14.06 329 THR A CA 1
ATOM 2310 C C . THR A 1 291 ? 15.088 -12.432 48.356 1.00 15.19 329 THR A C 1
ATOM 2311 O O . THR A 1 291 ? 14.675 -11.562 47.610 1.00 14.68 329 THR A O 1
ATOM 2315 N N . ASN A 1 292 ? 15.581 -13.587 47.925 1.00 16.36 330 ASN A N 1
ATOM 2316 C CA . ASN A 1 292 ? 15.414 -14.002 46.500 1.00 17.77 330 ASN A CA 1
ATOM 2317 C C . ASN A 1 292 ? 13.973 -14.501 46.242 1.00 18.76 330 ASN A C 1
ATOM 2318 O O . ASN A 1 292 ? 13.143 -14.509 47.165 1.00 19.18 330 ASN A O 1
ATOM 2323 N N . SER A 1 293 ? 13.661 -14.897 44.994 1.00 18.95 331 SER A N 1
ATOM 2324 C CA . SER A 1 293 ? 12.300 -15.286 44.607 1.00 20.62 331 SER A CA 1
ATOM 2325 C C . SER A 1 293 ? 11.759 -16.461 45.425 1.00 22.05 331 SER A C 1
ATOM 2326 O O . SER A 1 293 ? 10.536 -16.562 45.626 1.00 23.90 331 SER A O 1
ATOM 2329 N N . ASN A 1 294 ? 12.668 -17.327 45.862 1.00 23.21 332 ASN A N 1
ATOM 2330 C CA . ASN A 1 294 ? 12.347 -18.499 46.698 1.00 24.78 332 ASN A CA 1
ATOM 2331 C C . ASN A 1 294 ? 12.217 -18.190 48.206 1.00 25.02 332 ASN A C 1
ATOM 2332 O O . ASN A 1 294 ? 11.914 -19.082 49.014 1.00 25.24 332 ASN A O 1
ATOM 2337 N N . GLY A 1 295 ? 12.422 -16.939 48.590 1.00 24.80 333 GLY A N 1
ATOM 2338 C CA . GLY A 1 295 ? 12.276 -16.540 49.988 1.00 24.33 333 GLY A CA 1
ATOM 2339 C C . GLY A 1 295 ? 13.537 -16.749 50.799 1.00 23.42 333 GLY A C 1
ATOM 2340 O O . GLY A 1 295 ? 13.523 -16.488 51.997 1.00 24.26 333 GLY A O 1
ATOM 2341 N N . GLU A 1 296 ? 14.640 -17.157 50.172 1.00 21.05 334 GLU A N 1
ATOM 2342 C CA . GLU A 1 296 ? 15.895 -17.272 50.875 1.00 20.88 334 GLU A CA 1
ATOM 2343 C C . GLU A 1 296 ? 16.505 -15.875 51.132 1.00 18.49 334 GLU A C 1
ATOM 2344 O O . GLU A 1 296 ? 16.592 -15.038 50.234 1.00 17.50 334 GLU A O 1
ATOM 2350 N N . LYS A 1 297 ? 16.966 -15.654 52.353 1.00 17.23 335 LYS A N 1
ATOM 2351 C CA . LYS A 1 297 ? 17.548 -14.356 52.748 1.00 15.19 335 LYS A CA 1
ATOM 2352 C C . LYS A 1 297 ? 18.919 -14.103 52.132 1.00 14.52 335 LYS A C 1
ATOM 2353 O O . LYS A 1 297 ? 19.835 -14.946 52.215 1.00 14.20 335 LYS A O 1
ATOM 2359 N N . TYR A 1 298 ? 19.083 -12.915 51.552 1.00 13.84 336 TYR A N 1
ATOM 2360 C CA . TYR A 1 298 ? 20.395 -12.469 51.105 1.00 12.70 336 TYR A CA 1
ATOM 2361 C C . TYR A 1 298 ? 21.334 -12.344 52.285 1.00 13.01 336 TYR A C 1
ATOM 2362 O O . TYR A 1 298 ? 22.537 -12.512 52.126 1.00 14.18 336 TYR A O 1
ATOM 2371 N N . ASN A 1 299 ? 20.763 -12.065 53.454 1.00 13.31 337 ASN A N 1
ATOM 2372 C CA . ASN A 1 299 ? 21.434 -12.216 54.740 1.00 13.62 337 ASN A CA 1
ATOM 2373 C C . ASN A 1 299 ? 22.696 -11.340 54.844 1.00 13.34 337 ASN A C 1
ATOM 2374 O O . ASN A 1 299 ? 23.710 -11.759 55.381 1.00 12.30 337 ASN A O 1
ATOM 2379 N N . ASN A 1 300 ? 22.613 -10.125 54.313 1.00 13.04 338 ASN A N 1
ATOM 2380 C CA . ASN A 1 300 ? 23.667 -9.109 54.513 1.00 13.39 338 ASN A CA 1
ATOM 2381 C C . ASN A 1 300 ? 25.031 -9.558 53.988 1.00 13.20 338 ASN A C 1
ATOM 2382 O O . ASN A 1 300 ? 26.084 -9.155 54.503 1.00 12.71 338 ASN A O 1
ATOM 2387 N N . THR A 1 301 ? 25.020 -10.381 52.929 1.00 12.59 339 THR A N 1
ATOM 2388 C CA A THR A 1 301 ? 26.248 -10.982 52.423 0.50 12.90 339 THR A CA 1
ATOM 2389 C CA B THR A 1 301 ? 26.275 -10.968 52.440 0.50 13.12 339 THR A CA 1
ATOM 2390 C C . THR A 1 301 ? 27.197 -9.911 51.889 1.00 12.14 339 THR A C 1
ATOM 2391 O O . THR A 1 301 ? 28.424 -10.041 51.981 1.00 11.88 339 THR A O 1
ATOM 2398 N N . PHE A 1 302 ? 26.639 -8.850 51.321 1.00 11.57 340 PHE A N 1
ATOM 2399 C CA . PHE A 1 302 ? 27.510 -7.797 50.803 1.00 10.79 340 PHE A CA 1
ATOM 2400 C C . PHE A 1 302 ? 28.277 -7.131 51.951 1.00 11.31 340 PHE A C 1
ATOM 2401 O O . PHE A 1 302 ? 29.504 -7.046 51.938 1.00 10.25 340 PHE A O 1
ATOM 2409 N N . VAL A 1 303 ? 27.561 -6.634 52.941 1.00 11.02 341 VAL A N 1
ATOM 2410 C CA . VAL A 1 303 ? 28.251 -5.980 54.061 1.00 11.19 341 VAL A CA 1
ATOM 2411 C C . VAL A 1 303 ? 29.135 -6.959 54.853 1.00 11.96 341 VAL A C 1
ATOM 2412 O O . VAL A 1 303 ? 30.193 -6.574 55.348 1.00 11.83 341 VAL A O 1
ATOM 2416 N N . ASN A 1 304 ? 28.681 -8.190 55.019 1.00 12.99 342 ASN A N 1
ATOM 2417 C CA . ASN A 1 304 ? 29.433 -9.207 55.783 1.00 14.59 342 ASN A CA 1
ATOM 2418 C C . ASN A 1 304 ? 30.715 -9.587 55.060 1.00 14.48 342 ASN A C 1
ATOM 2419 O O . ASN A 1 304 ? 31.678 -10.056 55.682 1.00 15.00 342 ASN A O 1
ATOM 2424 N N . THR A 1 305 ? 30.727 -9.394 53.739 1.00 13.18 343 THR A N 1
ATOM 2425 C CA . THR A 1 305 ? 31.879 -9.723 52.906 1.00 13.57 343 THR A CA 1
ATOM 2426 C C . THR A 1 305 ? 32.854 -8.517 52.792 1.00 12.70 343 THR A C 1
ATOM 2427 O O . THR A 1 305 ? 34.065 -8.664 53.003 1.00 12.92 343 THR A O 1
ATOM 2431 N N . TYR A 1 306 ? 32.328 -7.339 52.463 1.00 11.84 344 TYR A N 1
ATOM 2432 C CA . TYR A 1 306 ? 33.165 -6.204 52.098 1.00 11.93 344 TYR A CA 1
ATOM 2433 C C . TYR A 1 306 ? 33.569 -5.293 53.269 1.00 12.59 344 TYR A C 1
ATOM 2434 O O . TYR A 1 306 ? 34.643 -4.663 53.236 1.00 12.48 344 TYR A O 1
ATOM 2443 N N . ALA A 1 307 ? 32.770 -5.281 54.331 1.00 13.03 345 ALA A N 1
ATOM 2444 C CA . ALA A 1 307 ? 33.135 -4.496 55.503 1.00 13.69 345 ALA A CA 1
ATOM 2445 C C . ALA A 1 307 ? 34.461 -4.989 56.100 1.00 14.12 345 ALA A C 1
ATOM 2446 O O . ALA A 1 307 ? 35.373 -4.175 56.290 1.00 13.89 345 ALA A O 1
ATOM 2448 N N . PRO A 1 308 ? 34.597 -6.305 56.347 1.00 15.07 346 PRO A N 1
ATOM 2449 C CA . PRO A 1 308 ? 35.878 -6.786 56.895 1.00 15.41 346 PRO A CA 1
ATOM 2450 C C . PRO A 1 308 ? 37.010 -6.569 55.893 1.00 15.29 346 PRO A C 1
ATOM 2451 O O . PRO A 1 308 ? 38.132 -6.273 56.280 1.00 16.06 346 PRO A O 1
ATOM 2455 N N . MET A 1 309 ? 36.715 -6.738 54.608 1.00 14.18 347 MET A N 1
ATOM 2456 C CA . MET A 1 309 ? 37.686 -6.434 53.563 1.00 14.52 347 MET A CA 1
ATOM 2457 C C . MET A 1 309 ? 38.241 -5.031 53.668 1.00 14.50 347 MET A C 1
ATOM 2458 O O . MET A 1 309 ? 39.451 -4.846 53.576 1.00 15.21 347 MET A O 1
ATOM 2463 N N . LEU A 1 310 ? 37.392 -4.033 53.891 1.00 14.73 348 LEU A N 1
ATOM 2464 C CA . LEU A 1 310 ? 37.838 -2.662 53.955 1.00 14.25 348 LEU A CA 1
ATOM 2465 C C . LEU A 1 310 ? 38.366 -2.309 55.340 1.00 15.06 348 LEU A C 1
ATOM 2466 O O . LEU A 1 310 ? 39.243 -1.442 55.472 1.00 16.48 348 LEU A O 1
ATOM 2471 N N . PHE A 1 311 ? 37.801 -2.929 56.371 1.00 15.92 349 PHE A N 1
ATOM 2472 C CA . PHE A 1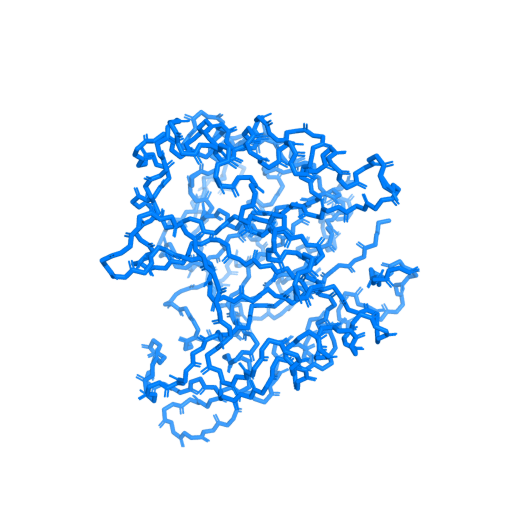 311 ? 37.996 -2.425 57.748 1.00 16.75 349 PHE A CA 1
ATOM 2473 C C . PHE A 1 311 ? 38.883 -3.240 58.702 1.00 18.58 349 PHE A C 1
ATOM 2474 O O . PHE A 1 311 ? 39.432 -2.659 59.649 1.00 17.94 349 PHE A O 1
ATOM 2482 N N . ASN A 1 312 ? 39.038 -4.538 58.473 1.00 20.68 350 ASN A N 1
ATOM 2483 C CA . ASN A 1 312 ? 39.942 -5.344 59.328 1.00 23.73 350 ASN A CA 1
ATOM 2484 C C . ASN A 1 312 ? 41.368 -4.824 59.183 1.00 25.68 350 ASN A C 1
ATOM 2485 O O . ASN A 1 312 ? 41.846 -4.634 58.073 1.00 26.67 350 ASN A O 1
ATOM 2490 N N . ASN A 1 313 ? 42.035 -4.520 60.297 1.00 28.66 351 ASN A N 1
ATOM 2491 C CA . ASN A 1 313 ? 43.436 -4.007 60.258 1.00 30.36 351 ASN A CA 1
ATOM 2492 C C . ASN A 1 313 ? 43.628 -2.689 59.501 1.00 30.72 351 ASN A C 1
ATOM 2493 O O . ASN A 1 313 ? 44.729 -2.402 58.999 1.00 32.04 351 ASN A O 1
ATOM 2498 N N . GLU A 1 314 ? 42.571 -1.892 59.425 1.00 29.44 352 GLU A N 1
ATOM 2499 C CA . GLU A 1 314 ? 42.615 -0.604 58.747 1.00 29.04 352 GLU A CA 1
ATOM 2500 C C . GLU A 1 314 ? 42.504 0.469 59.824 1.00 28.82 352 GLU A C 1
ATOM 2501 O O . GLU A 1 314 ? 41.494 0.526 60.544 1.00 29.06 352 GLU A O 1
ATOM 2507 N N . GLY A 1 315 ? 43.536 1.309 59.923 1.00 28.01 353 GLY A N 1
ATOM 2508 C CA . GLY A 1 315 ? 43.603 2.363 60.937 1.00 27.22 353 GLY A CA 1
ATOM 2509 C C . GLY A 1 315 ? 42.809 3.620 60.611 1.00 26.44 353 GLY A C 1
ATOM 2510 O O . GLY A 1 315 ? 42.622 4.487 61.472 1.00 25.20 353 GLY A O 1
ATOM 2511 N N . HIS A 1 316 ? 42.342 3.732 59.369 1.00 24.79 354 HIS A N 1
ATOM 2512 C CA . HIS A 1 316 ? 41.678 4.938 58.933 1.00 24.45 354 HIS A CA 1
ATOM 2513 C C . HIS A 1 316 ? 40.281 4.598 58.424 1.00 23.23 354 HIS A C 1
ATOM 2514 O O . HIS A 1 316 ? 40.076 4.255 57.271 1.00 22.30 354 HIS A O 1
ATOM 2521 N N . HIS A 1 317 ? 39.333 4.694 59.355 1.00 21.66 355 HIS A N 1
ATOM 2522 C CA . HIS A 1 317 ? 37.968 4.258 59.177 1.00 19.87 355 HIS A CA 1
ATOM 2523 C C . HIS A 1 317 ? 37.055 5.481 59.289 1.00 19.00 355 HIS A C 1
ATOM 2524 O O . HIS A 1 317 ? 36.948 6.070 60.346 1.00 18.31 355 HIS A O 1
ATOM 2531 N N . HIS A 1 318 ? 36.424 5.898 58.186 1.00 17.26 356 HIS A N 1
ATOM 2532 C CA . HIS A 1 318 ? 35.583 7.063 58.229 1.00 16.41 356 HIS A CA 1
ATOM 2533 C C . HIS A 1 318 ? 34.514 6.911 59.303 1.00 16.14 356 HIS A C 1
ATOM 2534 O O . HIS A 1 318 ? 33.798 5.882 59.416 1.00 14.52 356 HIS A O 1
ATOM 2541 N N . HIS A 1 319 ? 34.413 7.939 60.120 1.00 16.11 357 HIS A N 1
ATOM 2542 C CA . HIS A 1 319 ? 33.373 7.987 61.122 1.00 17.86 357 HIS A CA 1
ATOM 2543 C C . HIS A 1 319 ? 32.902 9.433 61.149 1.00 20.27 357 HIS A C 1
ATOM 2544 O O . HIS A 1 319 ? 33.687 10.402 60.984 1.00 23.42 357 HIS A O 1
ATOM 2551 N N . HIS A 1 320 ? 31.617 9.595 61.217 1.00 22.56 358 HIS A N 1
ATOM 2552 C CA . HIS A 1 320 ? 31.060 10.881 61.502 1.00 23.76 358 HIS A CA 1
ATOM 2553 C C . HIS A 1 320 ? 31.806 11.426 62.739 1.00 26.10 358 HIS A C 1
ATOM 2554 O O . HIS A 1 320 ? 32.053 10.691 63.712 1.00 27.14 358 HIS A O 1
ATOM 2561 N N . HIS A 1 321 ? 32.190 12.675 62.630 1.00 28.49 359 HIS A N 1
ATOM 2562 C CA . HIS A 1 321 ? 32.824 13.514 63.663 1.00 31.02 359 HIS A CA 1
ATOM 2563 C C . HIS A 1 321 ? 33.701 12.875 64.743 1.00 32.86 359 HIS A C 1
ATOM 2564 O O . HIS A 1 321 ? 34.492 13.609 65.364 1.00 34.17 359 HIS A O 1
#